Protein 7WFS (pdb70)

CATH classification: 1.20.80.10

Solvent-accessible surface area: 11513 Å² total; per-residue (Å²): 215,62,49,14,44,10,2,5,13,0,7,19,51,25,132,71,38,82,96,139,19,112,8,98,39,92,112,62,1,113,46,87,10,59,3,11,47,48,1,3,24,92,24,53,24,76,70,103,84,31,194,69,130,96,111,118,38,64,33,70,42,50,23,10,60,102,11,126,62,66,151,46,96,78,0,18,29,20,7,4,143,76,0,52,83,7,0,168,88,67,66,43,176,32,63,68,99,219,53,50,15,43,14,2,4,13,0,7,19,50,26,130,61,36,80,98,135,20,111,7,105,38,91,111,58,0,113,49,87,10,61,3,11,47,46,1,4,26,92,26,57,22,78,70,102,88,27,196,71,140,92,111,115,39,57,35,71,43,57,21,9,61,94,10,128,64,63,155,46,95,76,0,16,26,20,7,4,141,74,0,47,74,7,0,192,88,65,75,43,100,40,66,62,116

Secondary structure (DSSP, 8-state):
---GGGHHHHHHHHHH--TTSS----HHHHHHHHHHHHHHHH-SPPSPPPPTTSHHHHHHHHHHHTTTT--HHHHHHHHHHHHHHHHHTTT------/---GGGHHHHHHHHHH--TTSS----HHHHHHHHHHHHHHHH-SPPSPPPPTTSHHHHHHHHHHHTTTT--HHHHHHHHHHHHHHHHHHTT------

InterPro domains:
  IPR000582 Acyl-CoA-binding protein, ACBP [PF00887] (4-80)
  IPR000582 Acyl-CoA-binding protein, ACBP [PR00689] (3-18)
  IPR000582 Acyl-CoA-binding protein, ACBP [PR00689] (24-42)
  IPR000582 Acyl-CoA-binding protein, ACBP [PR00689] (47-62)
  IPR000582 Acyl-CoA-binding protein, ACBP [PR00689] (68-85)
  IPR000582 Acyl-CoA-binding protein, ACBP [PS51228] (2-91)
  IPR014352 FERM/acyl-CoA-binding protein superfamily [G3DSA:1.20.80.10] (1-103)
  IPR035984 Acyl-CoA binding protein superfamily [SSF47027] (4-86)

Organism: Leishmania major (NCBI:txid5664)

Sequence (194 aa):
HMSAADFEAAVAYVRSLPKDGPVQLDNAAKLQFYSLYKQATEGDVTGSQPWAVQVEARAKWDAWNSSCKGMKSEDAKAAYVRRLLTTLLRSQGIQWKPGHMSAADFEAAVAYVRSLPKDGPVQLDNAAKLQFYSLYKQATEGDVTGSQPWAVQVEARAKWDAWNSSCKGMKSEDAKAAYVRRLLTLLRSQGIQWKPG

Structure (mmCIF, N/CA/C/O backbone):
data_7WFS
#
_entry.id   7WFS
#
_cell.length_a   37.258
_cell.length_b   37.980
_cell.length_c   45.975
_cell.angle_alpha   89.678
_cell.angle_beta   66.126
_cell.angle_gamma   60.718
#
_symmetry.space_group_name_H-M   'P 1'
#
loop_
_entity.id
_entity.type
_entity.pdbx_description
1 polymer 'ACB domain-containing protein'
2 water water
#
loop_
_atom_site.group_PDB
_atom_site.id
_atom_site.type_symbol
_atom_site.label_atom_id
_atom_site.label_alt_id
_atom_site.label_comp_id
_atom_site.label_asym_id
_atom_site.label_entity_id
_atom_site.label_seq_id
_atom_site.pdbx_PDB_ins_code
_atom_site.Cartn_x
_atom_site.Cartn_y
_atom_site.Cartn_z
_atom_site.occupancy
_atom_site.B_iso_or_equiv
_atom_site.auth_seq_id
_atom_site.auth_comp_id
_atom_site.auth_asym_id
_atom_site.auth_atom_id
_atom_site.pdbx_PDB_model_num
ATOM 1 N N . HIS A 1 1 ? 11.98056 -18.51117 3.75571 1.000 51.12358 0 HIS A N 1
ATOM 2 C CA . HIS A 1 1 ? 11.60233 -17.63024 2.65460 1.000 59.47359 0 HIS A CA 1
ATOM 3 C C . HIS A 1 1 ? 10.77059 -16.46097 3.17365 1.000 64.47359 0 HIS A C 1
ATOM 4 O O . HIS A 1 1 ? 10.31216 -16.47308 4.31730 1.000 41.77357 0 HIS A O 1
ATOM 11 N N . MET A 1 2 ? 10.56167 -15.45421 2.33409 1.000 42.36112 1 MET A N 1
ATOM 12 C CA . MET A 1 2 ? 9.78275 -14.29651 2.74825 1.000 29.53925 1 MET A CA 1
ATOM 13 C C . MET A 1 2 ? 8.30132 -14.50296 2.48930 1.000 32.12158 1 MET A C 1
ATOM 14 O O . MET A 1 2 ? 7.89513 -15.25234 1.59419 1.000 32.35375 1 MET A O 1
ATOM 19 N N . SER A 1 3 ? 7.49449 -13.85938 3.32133 1.000 26.18005 2 SER A N 1
ATOM 20 C CA . SER A 1 3 ? 6.04443 -13.98627 3.25428 1.000 27.54034 2 SER A CA 1
ATOM 21 C C . SER A 1 3 ? 5.43941 -12.68993 3.76010 1.000 21.50823 2 SER A C 1
ATOM 22 O O . SER A 1 3 ? 6.15174 -11.72583 4.06348 1.000 20.41305 2 SER A O 1
ATOM 25 N N . ALA A 1 4 ? 4.10747 -12.67674 3.88585 1.000 21.40255 3 ALA A N 1
ATOM 26 C CA . ALA A 1 4 ? 3.44566 -11.52414 4.48637 1.000 21.51064 3 ALA A CA 1
ATOM 27 C C . ALA A 1 4 ? 3.95076 -11.23402 5.89732 1.000 19.55252 3 ALA A C 1
ATOM 28 O O . ALA A 1 4 ? 3.75493 -10.11821 6.38604 1.000 18.26014 3 ALA A O 1
ATOM 30 N N . ALA A 1 5 ? 4.54858 -12.21741 6.56843 1.000 21.31593 4 ALA A N 1
ATOM 31 C CA . ALA A 1 5 ? 5.06359 -11.99147 7.91371 1.000 26.34490 4 ALA A CA 1
ATOM 32 C C . ALA A 1 5 ? 6.18671 -10.96913 7.91749 1.000 27.88636 4 ALA A C 1
ATOM 33 O O . ALA A 1 5 ? 6.44719 -10.33295 8.94877 1.000 23.43736 4 ALA A O 1
ATOM 35 N N . ASP A 1 6 ? 6.85942 -10.79280 6.79111 1.000 20.12670 5 ASP A N 1
ATOM 36 C CA . ASP A 1 6 ? 7.92665 -9.80839 6.70485 1.000 20.93105 5 ASP A CA 1
ATOM 37 C C . ASP A 1 6 ? 7.41758 -8.44282 6.27808 1.000 16.48379 5 ASP A C 1
ATOM 38 O O . ASP A 1 6 ? 8.20565 -7.54565 6.02160 1.000 16.11772 5 ASP A O 1
ATOM 43 N N . PHE A 1 7 ? 6.10076 -8.25586 6.22734 1.000 15.77031 6 PHE A N 1
ATOM 44 C CA . PHE A 1 7 ? 5.55725 -6.97502 5.81631 1.000 16.33314 6 PHE A CA 1
ATOM 45 C C . PHE A 1 7 ? 6.11383 -5.83940 6.66465 1.000 14.35968 6 PHE A C 1
ATOM 46 O O . PHE A 1 7 ? 6.51240 -4.79656 6.14729 1.000 13.29629 6 PHE A O 1
ATOM 54 N N . GLU A 1 8 ? 6.12006 -6.01569 7.97645 1.000 15.07533 7 GLU A N 1
ATOM 55 C CA . GLU A 1 8 ? 6.59545 -4.94196 8.83826 1.000 15.51760 7 GLU A CA 1
ATOM 56 C C . GLU A 1 8 ? 8.04436 -4.59829 8.52362 1.000 15.35973 7 GLU A C 1
ATOM 57 O O . GLU A 1 8 ? 8.41482 -3.42460 8.51166 1.000 15.19382 7 GLU A O 1
ATOM 63 N N . ALA A 1 9 ? 8.86632 -5.61165 8.28140 1.000 15.88873 8 ALA A N 1
ATOM 64 C CA . ALA A 1 9 ? 10.26855 -5.34909 7.96068 1.000 17.72278 8 ALA A CA 1
ATOM 65 C C . ALA A 1 9 ? 10.39095 -4.58991 6.64591 1.000 15.35213 8 ALA A C 1
ATOM 66 O O . ALA A 1 9 ? 11.26902 -3.71692 6.48602 1.000 18.98088 8 ALA A O 1
ATOM 68 N N . ALA A 1 10 ? 9.57208 -4.96212 5.66166 1.000 13.80171 9 ALA A N 1
ATOM 69 C CA . ALA A 1 10 ? 9.62432 -4.26087 4.38565 1.000 13.44394 9 ALA A CA 1
ATOM 70 C C . ALA A 1 10 ? 9.19782 -2.80902 4.55881 1.000 13.51209 9 ALA A C 1
ATOM 71 O O . ALA A 1 10 ? 9.81600 -1.89595 3.99613 1.000 14.08839 9 ALA A O 1
ATOM 73 N N . VAL A 1 11 ? 8.09811 -2.58071 5.28939 1.000 12.57263 10 VAL A N 1
ATOM 74 C CA . VAL A 1 11 ? 7.69298 -1.19689 5.56645 1.000 13.49407 10 VAL A CA 1
ATOM 75 C C . VAL A 1 11 ? 8.81437 -0.42415 6.24480 1.000 16.10685 10 VAL A C 1
ATOM 76 O O . VAL A 1 11 ? 9.13631 0.70726 5.86317 1.000 16.04396 10 VAL A O 1
ATOM 80 N N . ALA A 1 12 ? 9.39483 -0.99536 7.31242 1.000 14.75970 11 ALA A N 1
ATOM 81 C CA . ALA A 1 12 ? 10.43737 -0.26356 8.02570 1.000 15.90190 11 ALA A CA 1
ATOM 82 C C . ALA A 1 12 ? 11.59860 0.04689 7.08939 1.000 16.63353 11 ALA A C 1
ATOM 83 O O . ALA A 1 12 ? 12.20152 1.11833 7.17503 1.000 18.07568 11 ALA A O 1
ATOM 85 N N . TYR A 1 13 ? 11.91582 -0.88230 6.18910 1.000 15.81773 12 TYR A N 1
ATOM 86 C CA . TYR A 1 13 ? 13.02861 -0.65294 5.24226 1.000 16.52304 12 TYR A CA 1
ATOM 87 C C . TYR A 1 13 ? 12.70646 0.52382 4.33689 1.000 15.38632 12 TYR A C 1
ATOM 88 O O . TYR A 1 13 ? 13.52136 1.43057 4.16176 1.000 18.04927 12 TYR A O 1
ATOM 97 N N . VAL A 1 14 ? 11.50203 0.54988 3.78188 1.000 15.46237 13 VAL A N 1
ATOM 98 C CA . VAL A 1 14 ? 11.13498 1.65824 2.90380 1.000 15.85454 13 VAL A CA 1
ATOM 99 C C . VAL A 1 14 ? 11.17569 2.97889 3.65749 1.000 19.48071 13 VAL A C 1
ATOM 100 O O . VAL A 1 14 ? 11.67617 3.99272 3.14760 1.000 19.32070 13 VAL A O 1
ATOM 104 N N . ARG A 1 15 ? 10.70488 2.98162 4.90776 1.000 16.84447 14 ARG A N 1
ATOM 105 C CA . ARG A 1 15 ? 10.77104 4.22248 5.67804 1.000 18.51621 14 ARG A CA 1
ATOM 106 C C . ARG A 1 15 ? 12.20222 4.65646 5.92879 1.000 21.71845 14 ARG A C 1
ATOM 107 O O . ARG A 1 15 ? 12.47380 5.85038 6.14354 1.000 26.61060 14 ARG A O 1
ATOM 115 N N . SER A 1 16 ? 13.11956 3.70226 5.99266 1.000 20.85263 15 SER A N 1
ATOM 116 C CA . SER A 1 16 ? 14.49592 4.01736 6.30823 1.000 22.21332 15 SER A CA 1
ATOM 117 C C . SER A 1 16 ? 15.22869 4.66133 5.15076 1.000 22.21874 15 SER A C 1
ATOM 118 O O . SER A 1 16 ? 16.30513 5.25576 5.38780 1.000 25.44749 15 SER A O 1
ATOM 121 N N . LEU A 1 17 ? 14.66254 4.58966 3.94828 1.000 22.93964 16 LEU A N 1
ATOM 122 C CA . LEU A 1 17 ? 15.38759 5.01990 2.75308 1.000 25.02939 16 LEU A CA 1
ATOM 123 C C . LEU A 1 17 ? 15.59970 6.52549 2.81300 1.000 27.92757 16 LEU A C 1
ATOM 124 O O . LEU A 1 17 ? 14.66602 7.26591 3.13151 1.000 35.90350 16 LEU A O 1
ATOM 129 N N . PRO A 1 18 ? 16.80346 7.01115 2.54315 1.000 29.43829 17 PRO A N 1
ATOM 130 C CA . PRO A 1 18 ? 17.02707 8.45587 2.50273 1.000 38.76454 17 PRO A CA 1
ATOM 131 C C . PRO A 1 18 ? 16.61734 9.03454 1.15466 1.000 43.13080 17 PRO A C 1
ATOM 132 O O . PRO A 1 18 ? 16.46759 8.32602 0.15404 1.000 32.83375 17 PRO A O 1
ATOM 136 N N . LYS A 1 19 ? 16.43548 10.35893 1.15070 1.000 50.42440 18 LYS A N 1
ATOM 137 C CA . LYS A 1 19 ? 15.83592 11.02853 -0.00222 1.000 57.32314 18 LYS A CA 1
ATOM 138 C C . LYS A 1 19 ? 16.60220 10.74406 -1.29121 1.000 50.35342 18 LYS A C 1
ATOM 139 O O . LYS A 1 19 ? 15.99357 10.48832 -2.33842 1.000 49.47176 18 LYS A O 1
ATOM 141 N N . ASP A 1 20 ? 17.92930 10.77003 -1.23506 1.000 44.61053 19 ASP A N 1
ATOM 142 C CA . ASP A 1 20 ? 18.78176 10.64454 -2.41490 1.000 38.02414 19 ASP A CA 1
ATOM 143 C C . ASP A 1 20 ? 19.77449 9.49765 -2.26242 1.000 39.99605 19 ASP A C 1
ATOM 144 O O . ASP A 1 20 ? 20.96568 9.63362 -2.58678 1.000 37.52837 19 ASP A O 1
ATOM 149 N N . GLY A 1 21 ? 19.29574 8.36687 -1.74586 1.000 34.43587 20 GLY A N 1
ATOM 150 C CA . GLY A 1 21 ? 20.11629 7.20437 -1.50661 1.000 31.83311 20 GLY A CA 1
ATOM 151 C C . GLY A 1 21 ? 20.16163 6.28326 -2.71302 1.000 33.22523 20 GLY A C 1
ATOM 152 O O . GLY A 1 21 ? 19.75853 6.65203 -3.82610 1.000 32.29339 20 GLY A O 1
ATOM 153 N N . PRO A 1 22 ? 20.68804 5.06901 -2.51716 1.000 38.65897 21 PRO A N 1
ATOM 154 C CA . PRO A 1 22 ? 20.78576 4.11946 -3.63916 1.000 30.28884 21 PRO A CA 1
ATOM 155 C C . PRO A 1 22 ? 19.43514 3.74950 -4.21569 1.000 27.49828 21 PRO A C 1
ATOM 156 O O . PRO A 1 22 ? 19.33353 3.42978 -5.40838 1.000 31.82178 21 PRO A O 1
ATOM 160 N N . VAL A 1 23 ? 18.39101 3.79005 -3.41310 1.000 23.28453 22 VAL A N 1
ATOM 161 C CA . VAL A 1 23 ? 17.07543 3.36596 -3.86262 1.000 21.44761 22 VAL A CA 1
ATOM 162 C C . VAL A 1 23 ? 16.27149 4.59217 -4.27723 1.000 24.71332 22 VAL A C 1
ATOM 163 O O . VAL A 1 23 ? 16.12997 5.54346 -3.49206 1.000 26.49771 22 VAL A O 1
ATOM 167 N N . GLN A 1 24 ? 15.71605 4.55647 -5.49401 1.000 24.50037 23 GLN A N 1
ATOM 168 C CA . GLN A 1 24 ? 14.85644 5.61438 -6.02291 1.000 25.85059 23 GLN A CA 1
ATOM 169 C C . GLN A 1 24 ? 13.42769 5.12156 -6.20671 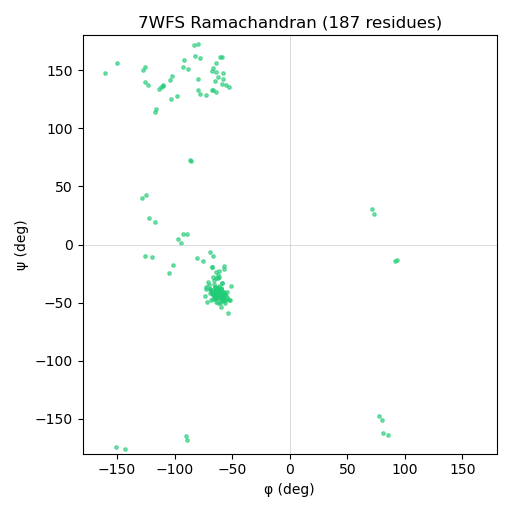1.000 25.27351 23 GLN A C 1
ATOM 170 O O . GLN A 1 24 ? 13.20785 4.03884 -6.75444 1.000 23.27394 23 GLN A O 1
ATOM 176 N N . LEU A 1 25 ? 12.46088 5.91485 -5.75448 1.000 20.27926 24 LEU A N 1
ATOM 177 C CA . LEU A 1 25 ? 11.05916 5.51934 -5.80463 1.000 21.71621 24 LEU A CA 1
ATOM 178 C C . LEU A 1 25 ? 10.35458 6.50778 -6.71243 1.000 21.61644 24 LEU A C 1
ATOM 179 O O . LEU A 1 25 ? 10.26323 7.69147 -6.38092 1.000 28.76067 24 LEU A O 1
ATOM 184 N N . ASP A 1 26 ? 9.86204 6.03752 -7.85503 1.000 23.26046 25 ASP A N 1
ATOM 185 C CA . ASP A 1 26 ? 9.06525 6.92956 -8.68034 1.000 22.25854 25 ASP A CA 1
ATOM 186 C C . ASP A 1 26 ? 7.63154 7.01900 -8.13324 1.000 20.42622 25 ASP A C 1
ATOM 187 O O . ASP A 1 26 ? 7.25970 6.34067 -7.16549 1.000 18.79442 25 ASP A O 1
ATOM 192 N N . ASN A 1 27 ? 6.85304 7.92533 -8.70713 1.000 21.74459 26 ASN A N 1
ATOM 193 C CA . ASN A 1 27 ? 5.50499 8.14858 -8.19236 1.000 22.04251 26 ASN A CA 1
ATOM 194 C C . ASN A 1 27 ? 4.67791 6.88031 -8.25087 1.000 20.26040 26 ASN A C 1
ATOM 195 O O . ASN A 1 27 ? 3.95642 6.56242 -7.29832 1.000 19.58129 26 ASN A O 1
ATOM 200 N N . ALA A 1 28 ? 4.76103 6.14228 -9.35532 1.000 20.53396 27 ALA A N 1
ATOM 201 C CA . ALA A 1 28 ? 4.07761 4.85516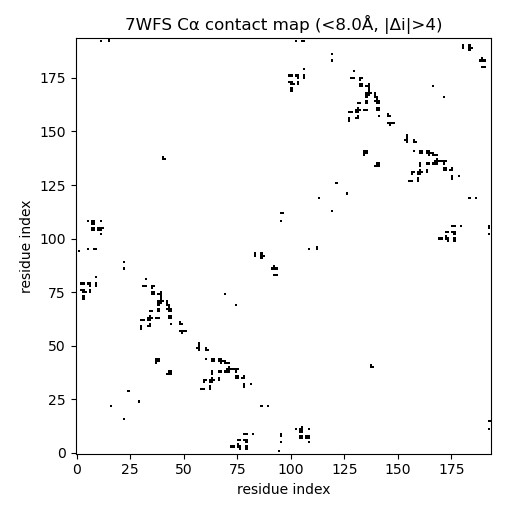 -9.43019 1.000 20.01032 27 ALA A CA 1
ATOM 202 C C . ALA A 1 28 ? 4.42215 3.98441 -8.23620 1.000 19.70988 27 ALA A C 1
ATOM 203 O O . ALA A 1 28 ? 3.53653 3.43204 -7.56656 1.000 17.22321 27 ALA A O 1
ATOM 205 N N . ALA A 1 29 ? 5.71586 3.87713 -7.91749 1.000 17.82576 28 ALA A N 1
ATOM 206 C CA . ALA A 1 29 ? 6.08282 3.00303 -6.82180 1.000 15.74137 28 ALA A CA 1
ATOM 207 C C . ALA A 1 29 ? 5.54875 3.51357 -5.50301 1.000 14.97025 28 ALA A C 1
ATOM 208 O O . ALA A 1 29 ? 5.15026 2.70815 -4.65957 1.000 15.10436 28 ALA A O 1
ATOM 210 N N . LYS A 1 30 ? 5.65358 4.82578 -5.26631 1.000 15.49387 29 LYS A N 1
ATOM 211 C CA . LYS A 1 30 ? 5.13104 5.41957 -4.03662 1.000 15.55450 29 LYS A CA 1
ATOM 212 C C . LYS A 1 30 ? 3.64188 5.14668 -3.89303 1.000 15.36233 29 LYS A C 1
ATOM 213 O O . LYS A 1 30 ? 3.16594 4.81651 -2.79352 1.000 14.76744 29 LYS A O 1
ATOM 219 N N . LEU A 1 31 ? 2.90090 5.24861 -4.99288 1.000 16.16232 30 LEU A N 1
ATOM 220 C CA . LEU A 1 31 ? 1.46226 5.00511 -4.92110 1.000 16.61243 30 LEU A CA 1
ATOM 221 C C . LEU A 1 31 ? 1.15318 3.54347 -4.70972 1.000 15.60710 30 LEU A C 1
ATOM 222 O O . LEU A 1 31 ? 0.16444 3.21409 -4.05090 1.000 15.59127 30 LEU A O 1
ATOM 227 N N . GLN A 1 32 ? 1.97370 2.64071 -5.24523 1.000 15.03068 31 GLN A N 1
ATOM 228 C CA . GLN A 1 32 ? 1.76231 1.22101 -5.00107 1.000 14.59663 31 GLN A CA 1
ATOM 229 C C . GLN A 1 32 ? 2.03459 0.89030 -3.53930 1.000 13.63323 31 GLN A C 1
ATOM 230 O O . GLN A 1 32 ? 1.23238 0.23347 -2.87369 1.000 14.31738 31 GLN A O 1
ATOM 236 N N . PHE A 1 33 ? 3.16379 1.35748 -3.01051 1.000 12.82524 32 PHE A N 1
ATOM 237 C CA . PHE A 1 33 ? 3.43446 1.07439 -1.60399 1.000 12.89363 32 PHE A CA 1
ATOM 238 C C . PHE A 1 33 ? 2.36266 1.66394 -0.70801 1.000 13.85155 32 PHE A C 1
ATOM 239 O O . PHE A 1 33 ? 1.95915 1.03831 0.26819 1.000 13.98052 32 PHE A O 1
ATOM 247 N N . TYR A 1 34 ? 1.92357 2.88964 -1.00435 1.000 13.72810 33 TYR A N 1
ATOM 248 C CA . TYR A 1 34 ? 0.96394 3.55187 -0.13949 1.000 16.09371 33 TYR A CA 1
ATOM 249 C C . TYR A 1 34 ? -0.34135 2.78442 -0.14593 1.000 15.66754 33 TYR A C 1
ATOM 250 O O . TYR A 1 34 ? -0.88125 2.43572 0.91199 1.000 14.89378 33 TYR A O 1
ATOM 259 N N . SER A 1 35 ? -0.83695 2.46542 -1.34538 1.000 15.04131 34 SER A N 1
ATOM 260 C CA . SER A 1 35 ? -2.14707 1.82397 -1.42221 1.000 15.63331 34 SER A CA 1
ATOM 261 C C . SER A 1 35 ? -2.10937 0.41432 -0.82194 1.000 15.13596 34 SER A C 1
ATOM 262 O O . SER A 1 35 ? -2.99116 0.04491 -0.04882 1.000 15.77278 34 SER A O 1
ATOM 265 N N . LEU A 1 36 ? -1.05544 -0.36952 -1.09042 1.000 14.18324 35 LEU A N 1
ATOM 266 C CA . LEU A 1 36 ? -0.97577 -1.68266 -0.47020 1.000 13.83842 35 LEU A CA 1
ATOM 267 C C . LEU A 1 36 ? -0.83226 -1.57759 1.03864 1.000 13.73322 35 LEU A C 1
ATOM 268 O O . LEU A 1 36 ? -1.33666 -2.42519 1.77432 1.000 14.14893 35 LEU A O 1
ATOM 273 N N . TYR A 1 37 ? -0.08264 -0.56941 1.51271 1.000 13.74633 36 TYR A N 1
ATOM 274 C CA . TYR A 1 37 ? 0.12449 -0.41037 2.94730 1.000 13.62807 36 TYR A CA 1
ATOM 275 C C . TYR A 1 37 ? -1.19756 -0.09558 3.61915 1.000 14.68599 36 TYR A C 1
ATOM 276 O O . TYR A 1 37 ? -1.52735 -0.65806 4.66261 1.000 15.37015 36 TYR A O 1
ATOM 285 N N . LYS A 1 38 ? -1.96372 0.83758 3.04111 1.000 15.84944 37 LYS A N 1
ATOM 286 C CA . LYS A 1 38 ? -3.26098 1.17081 3.62298 1.000 19.78345 37 LYS A CA 1
ATOM 287 C C . LYS A 1 38 ? -4.20018 -0.01679 3.55765 1.000 19.49161 37 LYS A C 1
ATOM 288 O O . LYS A 1 38 ? -4.88391 -0.33323 4.54004 1.000 19.44963 37 LYS A O 1
ATOM 294 N N . GLN A 1 39 ? -4.24643 -0.69582 2.41448 1.000 17.59433 38 GLN A N 1
ATOM 295 C CA . GLN A 1 39 ? -5.10211 -1.87393 2.31117 1.000 18.17577 38 GLN A CA 1
ATOM 296 C C . GLN A 1 39 ? -4.72429 -2.91552 3.35730 1.000 18.36537 38 GLN A C 1
ATOM 297 O O . GLN A 1 39 ? -5.58453 -3.47698 4.04517 1.000 20.79172 38 GLN A O 1
ATOM 303 N N . ALA A 1 40 ? -3.41389 -3.17314 3.49809 1.000 16.87312 39 ALA A N 1
ATOM 304 C CA . ALA A 1 40 ? -2.93549 -4.17190 4.44446 1.000 17.03372 39 ALA A CA 1
ATOM 305 C C . ALA A 1 40 ? -3.27993 -3.82355 5.89037 1.000 19.99454 39 ALA A C 1
ATOM 306 O O . ALA A 1 40 ? -3.50532 -4.71969 6.70798 1.000 24.30512 39 ALA A O 1
ATOM 308 N N . THR A 1 41 ? -3.17473 -2.54650 6.25835 1.000 19.74452 40 THR A N 1
ATOM 309 C CA . THR A 1 41 ? -3.28395 -2.14224 7.65952 1.000 20.15819 40 THR A CA 1
ATOM 310 C C . THR A 1 41 ? -4.63116 -1.56289 8.03497 1.000 24.69485 40 THR A C 1
ATOM 311 O O . THR A 1 41 ? -4.91577 -1.44456 9.23739 1.000 27.77928 40 THR A O 1
ATOM 315 N N . GLU A 1 42 ? -5.42557 -1.13798 7.06688 1.000 23.79499 41 GLU A N 1
ATOM 316 C CA . GLU A 1 42 ? -6.73837 -0.57550 7.36196 1.000 23.85577 41 GLU A CA 1
ATOM 317 C C . GLU A 1 42 ? -7.87085 -1.24755 6.61759 1.000 26.22937 41 GLU A C 1
ATOM 318 O O . GLU A 1 42 ? -9.04702 -1.00123 6.95117 1.000 29.39003 41 GLU A O 1
ATOM 324 N N . GLY A 1 43 ? -7.58079 -2.09953 5.65982 1.000 25.16358 42 GLY A N 1
ATOM 325 C CA . GLY A 1 43 ? -8.63470 -2.66872 4.84576 1.000 24.94491 42 GLY A CA 1
ATOM 326 C C . GLY A 1 43 ? -9.07452 -1.70225 3.75891 1.000 23.42913 42 GLY A C 1
ATOM 327 O O . GLY A 1 43 ? -8.31578 -0.85251 3.30405 1.000 21.68160 42 GLY A O 1
ATOM 328 N N . ASP A 1 44 ? -10.33739 -1.81549 3.36490 1.000 24.28434 43 ASP A N 1
ATOM 329 C CA . ASP A 1 44 ? -10.80507 -1.05875 2.21098 1.000 24.42413 43 ASP A CA 1
ATOM 330 C C . ASP A 1 44 ? -10.74658 0.44984 2.46616 1.000 25.69000 43 ASP A C 1
ATOM 331 O O . ASP A 1 44 ? -10.87420 0.93650 3.60228 1.000 28.59258 43 ASP A O 1
ATOM 336 N N . VAL A 1 45 ? -10.66443 1.18951 1.35633 1.000 25.53211 44 VAL A N 1
ATOM 337 C CA . VAL A 1 45 ? -10.46173 2.63456 1.38514 1.000 26.61693 44 VAL A CA 1
ATOM 338 C C . VAL A 1 45 ? -11.53660 3.32378 2.21956 1.000 32.26926 44 VAL A C 1
ATOM 339 O O . VAL A 1 45 ? -12.72804 3.01081 2.13464 1.000 25.79571 44 VAL A O 1
ATOM 343 N N . THR A 1 46 ? -11.10925 4.28656 3.01962 1.000 40.27488 45 THR A N 1
ATOM 344 C CA . THR A 1 46 ? -11.98926 4.97535 3.94015 1.000 37.45973 45 THR A CA 1
ATOM 345 C C . THR A 1 46 ? -12.36793 6.34779 3.40446 1.000 38.73811 45 THR A C 1
ATOM 346 O O . THR A 1 46 ? -11.58500 7.01035 2.71210 1.000 35.68607 45 THR A O 1
ATOM 350 N N . GLY A 1 47 ? -13.60560 6.73740 3.69919 1.000 34.36290 46 GLY A N 1
ATOM 351 C CA . GLY A 1 47 ? -14.04654 8.10824 3.55668 1.000 41.01517 46 GLY A CA 1
ATOM 352 C C . GLY A 1 47 ? -14.42216 8.47717 2.13522 1.000 45.71731 46 GLY A C 1
ATOM 353 O O . GLY A 1 47 ? -14.65288 7.63054 1.26953 1.000 36.59202 46 GLY A O 1
ATOM 354 N N . SER A 1 48 ? -14.46724 9.78331 1.90346 1.000 44.60218 47 SER A N 1
ATOM 355 C CA . SER A 1 48 ? -14.84225 10.34579 0.61921 1.000 38.77072 47 SER A CA 1
ATOM 356 C C . SER A 1 48 ? -13.61623 10.58109 -0.25855 1.000 36.27806 47 SER A C 1
ATOM 357 O O . SER A 1 48 ? -12.48622 10.69724 0.21658 1.000 32.60156 47 SER A O 1
ATOM 360 N N . GLN A 1 49 ? -13.85886 10.66087 -1.55275 1.000 38.25144 48 GLN A N 1
ATOM 361 C CA . GLN A 1 49 ? -12.78821 10.90368 -2.51175 1.000 34.47829 48 GLN A CA 1
ATOM 362 C C . GLN A 1 49 ? -12.30983 12.35167 -2.42763 1.000 42.14503 48 GLN A C 1
ATOM 363 O O . GLN A 1 49 ? -13.13108 13.26684 -2.49010 1.000 34.93629 48 GLN A O 1
ATOM 369 N N . PRO A 1 50 ? -10.99949 12.60153 -2.28817 1.000 32.05704 49 PRO A N 1
ATOM 370 C CA . PRO A 1 50 ? -10.49929 13.98639 -2.29427 1.000 30.74843 49 PRO A CA 1
ATOM 371 C C . PRO A 1 50 ? -10.82580 14.74096 -3.57962 1.000 35.95559 49 PRO A C 1
ATOM 372 O O . PRO A 1 50 ? -11.08909 14.15290 -4.64011 1.000 30.43829 49 PRO A O 1
ATOM 376 N N . TRP A 1 51 ? -10.74310 16.07322 -3.48280 1.000 31.09093 50 TRP A N 1
ATOM 377 C CA . TRP A 1 51 ? -10.92038 16.94097 -4.64614 1.000 31.42511 50 TRP A CA 1
ATOM 378 C C . TRP A 1 51 ? -9.77010 16.77487 -5.63623 1.000 30.35157 50 TRP A C 1
ATOM 379 O O . TRP A 1 51 ? -8.62677 16.52377 -5.25231 1.000 31.68786 50 TRP A O 1
ATOM 390 N N . ALA A 1 52 ? -10.07343 16.97451 -6.93688 1.000 35.05375 51 ALA A N 1
ATOM 391 C CA . ALA A 1 52 ? -9.06946 16.71409 -7.96248 1.000 34.87266 51 ALA A CA 1
ATOM 392 C C . ALA A 1 52 ? -7.89589 17.66810 -7.86216 1.000 33.44187 51 ALA A C 1
ATOM 393 O O . ALA A 1 52 ? -6.75692 17.27879 -8.15934 1.000 42.10948 51 ALA A O 1
ATOM 395 N N . VAL A 1 53 ? -8.14639 18.92043 -7.45731 1.000 36.14912 52 VAL A N 1
ATOM 396 C CA . VAL A 1 53 ? -7.06468 19.88792 -7.33798 1.000 39.24720 52 VAL A CA 1
ATOM 397 C C . VAL A 1 53 ? -6.04425 19.42024 -6.31741 1.000 42.47857 52 VAL A C 1
ATOM 398 O O . VAL A 1 53 ? -4.87600 19.82609 -6.36919 1.000 44.36822 52 VAL A O 1
ATOM 402 N N . GLN A 1 54 ? -6.45917 18.55613 -5.39195 1.000 41.86010 53 GLN A N 1
ATOM 403 C CA . GLN A 1 54 ? -5.53356 17.89682 -4.47407 1.000 39.92527 53 GLN A CA 1
ATOM 404 C C . GLN A 1 54 ? -5.00234 16.64137 -5.16304 1.000 38.93527 53 GLN A C 1
ATOM 405 O O . GLN A 1 54 ? -5.35933 15.51050 -4.83243 1.000 32.86498 53 GLN A O 1
ATOM 411 N N . VAL A 1 55 ? -4.13097 16.86892 -6.15109 1.000 32.99400 54 VAL A N 1
ATOM 412 C CA . VAL A 1 55 ? -3.75020 15.79094 -7.06762 1.000 34.34667 54 VAL A CA 1
ATOM 413 C C . VAL A 1 55 ? -3.15539 14.59922 -6.31883 1.000 31.15356 54 VAL A C 1
ATOM 414 O O . VAL A 1 55 ? -3.48747 13.44105 -6.60497 1.000 29.39050 54 VAL A O 1
ATOM 418 N N . GLU A 1 56 ? -2.28229 14.85768 -5.34388 1.000 27.73531 55 GLU A N 1
ATOM 419 C CA . GLU A 1 56 ? -1.59683 13.75839 -4.67982 1.000 29.80324 55 GLU A CA 1
ATOM 420 C C . GLU A 1 56 ? -2.53193 13.01505 -3.74045 1.000 24.99536 55 GLU A C 1
ATOM 421 O O . GLU A 1 56 ? -2.52698 11.77970 -3.69763 1.000 23.51084 55 GLU A O 1
ATOM 427 N N . ALA A 1 57 ? -3.31271 13.75207 -2.95539 1.000 25.41053 56 ALA A N 1
ATOM 428 C CA . ALA A 1 57 ? -4.26338 13.09793 -2.06504 1.000 21.55049 56 ALA A CA 1
ATOM 429 C C . ALA A 1 57 ? -5.27209 12.29766 -2.87458 1.000 22.56836 56 ALA A C 1
ATOM 430 O O . ALA A 1 57 ? -5.60352 11.16551 -2.52351 1.000 20.30523 56 ALA A O 1
ATOM 432 N N . ARG A 1 58 ? -5.78253 12.88595 -3.95586 1.000 24.52632 57 ARG A N 1
ATOM 433 C CA . ARG A 1 58 ? -6.67541 12.15156 -4.84303 1.000 23.74781 57 ARG A CA 1
ATOM 434 C C . ARG A 1 58 ? -5.99296 10.91140 -5.41209 1.000 20.64488 57 ARG A C 1
ATOM 435 O O . ARG A 1 58 ? -6.59331 9.83265 -5.47173 1.000 21.53934 57 ARG A O 1
ATOM 443 N N . ALA A 1 59 ? -4.76437 11.05676 -5.89800 1.000 20.35759 58 ALA A N 1
ATOM 444 C CA . ALA A 1 59 ? -4.08532 9.90018 -6.47809 1.000 20.05232 58 ALA A CA 1
ATOM 445 C C . ALA A 1 59 ? -3.90307 8.80630 -5.43588 1.000 18.47321 58 ALA A C 1
ATOM 446 O O . ALA A 1 59 ? -4.10001 7.62558 -5.72032 1.000 17.96260 58 ALA A O 1
ATOM 448 N N . LYS A 1 60 ? -3.55502 9.19035 -4.21258 1.000 17.94942 59 LYS A N 1
ATOM 449 C CA . LYS A 1 60 ? -3.35956 8.20498 -3.15591 1.000 17.12835 59 LYS A CA 1
ATOM 450 C C . LYS A 1 60 ? -4.66232 7.49162 -2.80613 1.000 16.61518 59 LYS A C 1
ATOM 451 O O . LYS A 1 60 ? -4.68480 6.25694 -2.66112 1.000 16.13352 59 LYS A O 1
ATOM 457 N N . TRP A 1 61 ? -5.75426 8.24589 -2.69440 1.000 17.26266 60 TRP A N 1
ATOM 458 C CA . TRP A 1 61 ? -7.03059 7.62503 -2.35707 1.000 19.76249 60 TRP A CA 1
ATOM 459 C C . TRP A 1 61 ? -7.48517 6.72010 -3.48205 1.000 17.75753 60 TRP A C 1
ATOM 460 O O . TRP A 1 61 ? -7.96863 5.59726 -3.25381 1.000 18.38367 60 TRP A O 1
ATOM 471 N N . ASP A 1 62 ? -7.33526 7.19888 -4.70665 1.000 17.84944 61 ASP A N 1
ATOM 472 C CA . ASP A 1 62 ? -7.71777 6.38275 -5.85660 1.000 18.54165 61 ASP A CA 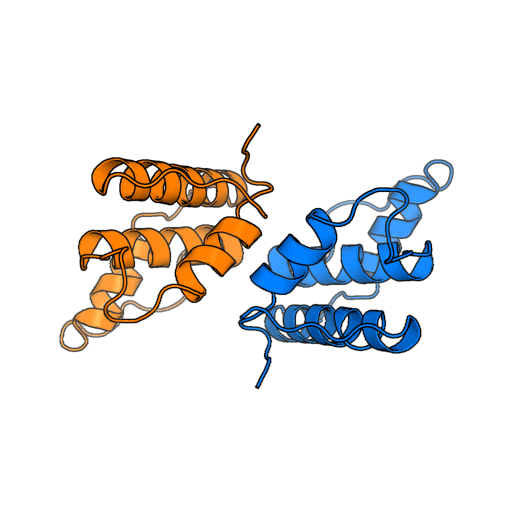1
ATOM 473 C C . ASP A 1 62 ? -6.89282 5.10810 -5.90463 1.000 17.88384 61 ASP A C 1
ATOM 474 O O . ASP A 1 62 ? -7.40546 4.02501 -6.18968 1.000 19.72847 61 ASP A O 1
ATOM 479 N N . ALA A 1 63 ? -5.59979 5.21208 -5.62475 1.000 16.98617 62 ALA A N 1
ATOM 480 C CA . ALA A 1 63 ? -4.78895 4.01125 -5.64172 1.000 16.55188 62 ALA A CA 1
ATOM 481 C C . ALA A 1 63 ? -5.23413 3.03645 -4.56551 1.000 16.07294 62 ALA A C 1
ATOM 482 O O . ALA A 1 63 ? -5.34091 1.82899 -4.81533 1.000 16.18079 62 ALA A O 1
ATOM 484 N N . TRP A 1 64 ? -5.56271 3.54333 -3.37750 1.000 15.73343 63 TRP A N 1
ATOM 485 C CA . TRP A 1 64 ? -6.13648 2.68173 -2.35390 1.000 16.00983 63 TRP A CA 1
ATOM 486 C C . TRP A 1 64 ? -7.49233 2.10976 -2.77559 1.000 16.64935 63 TRP A C 1
ATOM 487 O O . TRP A 1 64 ? -7.75192 0.92173 -2.56702 1.000 17.41513 63 TRP A O 1
ATOM 498 N N . ASN A 1 65 ? -8.35892 2.93075 -3.37427 1.000 17.17304 64 ASN A N 1
ATOM 499 C CA . ASN A 1 65 ? -9.64290 2.38503 -3.82924 1.000 18.54957 64 ASN A CA 1
ATOM 500 C C . ASN A 1 65 ? -9.44120 1.25967 -4.83442 1.000 18.77325 64 ASN A C 1
ATOM 501 O O . ASN A 1 65 ? -10.18664 0.28242 -4.84881 1.000 19.72845 64 ASN A O 1
ATOM 506 N N . SER A 1 66 ? -8.37429 1.33369 -5.65736 1.000 18.32596 65 SER A N 1
ATOM 507 C CA A SER A 1 66 ? -8.14826 0.24510 -6.60253 0.646 19.09710 65 SER A CA 1
ATOM 508 C CA B SER A 1 66 ? -8.10231 0.25514 -6.60306 0.354 19.13391 65 SER A CA 1
ATOM 509 C C . SER A 1 66 ? -7.80734 -1.07390 -5.91676 1.000 21.44673 65 SER A C 1
ATOM 510 O O . SER A 1 66 ? -7.82519 -2.11865 -6.57738 1.000 21.97620 65 SER A O 1
ATOM 515 N N . CYS A 1 67 ? -7.47103 -1.06208 -4.62869 1.000 18.68931 66 CYS A N 1
ATOM 516 C CA . CYS A 1 67 ? -7.19578 -2.27974 -3.87296 1.000 19.43131 66 CYS A CA 1
ATOM 517 C C . CYS A 1 67 ? -8.41409 -2.81371 -3.12082 1.000 22.53914 66 CYS A C 1
ATOM 518 O O . CYS A 1 67 ? -8.29912 -3.83419 -2.42103 1.000 20.38676 66 CYS A O 1
ATOM 521 N N . LYS A 1 68 ? -9.57499 -2.15720 -3.24507 1.000 23.67108 67 LYS A N 1
ATOM 522 C CA . LYS A 1 68 ? -10.72640 -2.54349 -2.43580 1.000 23.28740 67 LYS A CA 1
ATOM 523 C C . LYS A 1 68 ? -11.08008 -4.00083 -2.70430 1.000 26.72916 67 LYS A C 1
ATOM 524 O O . LYS A 1 68 ? -11.01333 -4.47628 -3.84226 1.000 27.78740 67 LYS A O 1
ATOM 530 N N . GLY A 1 69 ? -11.40023 -4.72708 -1.63823 1.000 25.07188 68 GLY A N 1
ATOM 531 C CA . GLY A 1 69 ? -11.64687 -6.15173 -1.72169 1.000 30.00275 68 GLY A CA 1
ATOM 532 C C . GLY A 1 69 ? -10.44779 -7.03668 -1.44278 1.000 25.59803 68 GLY A C 1
ATOM 533 O O . GLY A 1 69 ? -10.62016 -8.24490 -1.21192 1.000 27.10043 68 GLY A O 1
ATOM 534 N N . MET A 1 70 ? -9.24244 -6.48198 -1.42090 1.000 23.17660 69 MET A N 1
ATOM 535 C CA . MET A 1 70 ? -8.05045 -7.29853 -1.28368 1.000 22.81854 69 MET A CA 1
ATOM 536 C C . MET A 1 70 ? -7.87793 -7.70353 0.17463 1.000 23.92914 69 MET A C 1
ATOM 537 O O . MET A 1 70 ? -7.91441 -6.85715 1.06481 1.000 23.72645 69 MET A O 1
ATOM 542 N N . LYS A 1 71 ? -7.68005 -8.98967 0.41060 1.000 25.45825 70 LYS A N 1
ATOM 543 C CA . LYS A 1 71 ? -7.45111 -9.46362 1.76218 1.000 27.10044 70 LYS A CA 1
ATOM 544 C C . LYS A 1 71 ? -6.17320 -8.84150 2.31102 1.000 25.62111 70 LYS A C 1
ATOM 545 O O . LYS A 1 71 ? -5.19898 -8.63318 1.57422 1.000 24.85563 70 LYS A O 1
ATOM 551 N N . SER A 1 72 ? -6.18874 -8.53718 3.61478 1.000 20.91620 71 SER A N 1
ATOM 552 C CA . SER A 1 72 ? -5.08311 -7.79451 4.21559 1.000 23.43193 71 SER A CA 1
ATOM 553 C C . SER A 1 72 ? -3.77684 -8.54551 4.06181 1.000 21.33410 71 SER A C 1
ATOM 554 O O . SER A 1 72 ? -2.74907 -7.94454 3.73165 1.000 18.05241 71 SER A O 1
ATOM 557 N N . GLU A 1 73 ? -3.79901 -9.86154 4.28159 1.000 22.61043 72 GLU A N 1
ATOM 558 C CA . GLU A 1 73 ? -2.57574 -10.65556 4.14139 1.000 22.44759 72 GLU A CA 1
ATOM 559 C C . GLU A 1 73 ? -2.08206 -10.68391 2.70318 1.000 20.55768 72 GLU A C 1
ATOM 560 O O . GLU A 1 73 ? -0.87345 -10.82940 2.46868 1.000 19.22868 72 GLU A O 1
ATOM 566 N N . ASP A 1 74 ? -2.99662 -10.59618 1.73256 1.000 19.85768 73 ASP A N 1
ATOM 567 C CA . ASP A 1 74 ? -2.60208 -10.55034 0.32431 1.000 20.08401 73 ASP A CA 1
ATOM 568 C C . ASP A 1 74 ? -1.99368 -9.20632 -0.01961 1.000 20.48615 73 ASP A C 1
ATOM 569 O O . ASP A 1 74 ? -1.06441 -9.12228 -0.82999 1.000 18.08123 73 ASP A O 1
ATOM 574 N N . ALA A 1 75 ? -2.51709 -8.14391 0.57363 1.000 17.56270 74 ALA A N 1
ATOM 575 C CA . ALA A 1 75 ? -1.89383 -6.84076 0.44284 1.000 16.17034 74 ALA A CA 1
ATOM 576 C C . ALA A 1 75 ? -0.50461 -6.84803 1.03569 1.000 15.70457 74 ALA A C 1
ATOM 577 O O . ALA A 1 75 ? 0.41294 -6.28178 0.45179 1.000 16.62289 74 ALA A O 1
ATOM 579 N N . LYS A 1 76 ? -0.34270 -7.45062 2.21403 1.000 15.87811 75 LYS A N 1
ATOM 580 C CA . LYS A 1 76 ? 0.99460 -7.48024 2.81713 1.000 15.97563 75 LYS A CA 1
ATOM 581 C C . LYS A 1 76 ? 1.95940 -8.19078 1.89216 1.000 16.81782 75 LYS A C 1
ATOM 582 O O . LYS A 1 76 ? 3.07899 -7.71026 1.66294 1.000 18.00725 75 LYS A O 1
ATOM 588 N N . ALA A 1 77 ? 1.53628 -9.34841 1.34852 1.000 16.96524 76 ALA A N 1
ATOM 589 C CA . ALA A 1 77 ? 2.42894 -10.11961 0.48952 1.000 18.84137 76 ALA A CA 1
ATOM 590 C C . ALA A 1 77 ? 2.77966 -9.32397 -0.74269 1.000 17.16512 76 ALA A C 1
ATOM 591 O O . ALA A 1 77 ? 3.93810 -9.33071 -1.19269 1.000 16.16235 76 ALA A O 1
ATOM 593 N N . ALA A 1 78 ? 1.79882 -8.62115 -1.30472 1.000 15.94133 77 ALA A N 1
ATOM 594 C CA . ALA A 1 78 ? 2.02602 -7.84716 -2.51515 1.000 15.34120 77 ALA A CA 1
ATOM 595 C C . ALA A 1 78 ? 3.01696 -6.71633 -2.25177 1.000 14.45696 77 ALA A C 1
ATOM 596 O O . ALA A 1 78 ? 3.89437 -6.44902 -3.07600 1.000 14.18321 77 ALA A O 1
ATOM 598 N N . TYR A 1 79 ? 2.91737 -6.08435 -1.08767 1.000 14.02262 78 TYR A N 1
ATOM 599 C CA . TYR A 1 79 ? 3.87354 -5.04653 -0.68020 1.000 13.55160 78 TYR A CA 1
ATOM 600 C C . TYR A 1 79 ? 5.28127 -5.61554 -0.62402 1.000 13.75695 78 TYR A C 1
ATOM 601 O O . TYR A 1 79 ? 6.19536 -5.06235 -1.21996 1.000 14.41214 78 TYR A O 1
ATOM 610 N N . VAL A 1 80 ? 5.46492 -6.70436 0.10832 1.000 14.29638 79 VAL A N 1
ATOM 611 C CA . VAL A 1 80 ? 6.80104 -7.30002 0.20515 1.000 15.04655 79 VAL A CA 1
ATOM 612 C C . VAL A 1 80 ? 7.32791 -7.65410 -1.18133 1.000 15.58593 79 VAL A C 1
ATOM 613 O O . VAL A 1 80 ? 8.46862 -7.32145 -1.54768 1.000 14.96487 79 VAL A O 1
ATOM 617 N N . ARG A 1 81 ? 6.49303 -8.32990 -1.98507 1.000 15.32807 80 ARG A N 1
ATOM 618 C CA . ARG A 1 81 ? 6.93471 -8.75760 -3.31272 1.000 15.64926 80 ARG A CA 1
ATOM 619 C C . ARG A 1 81 ? 7.29789 -7.57170 -4.18111 1.000 14.99129 80 ARG A C 1
ATOM 620 O O . ARG A 1 81 ? 8.29909 -7.62043 -4.92542 1.000 15.09905 80 ARG A O 1
ATOM 628 N N . ARG A 1 82 ? 6.56619 -6.46606 -4.03397 1.000 15.13331 81 ARG A N 1
ATOM 629 C CA . ARG A 1 82 ? 6.83349 -5.26240 -4.82429 1.000 14.41794 81 ARG A CA 1
ATOM 630 C C . ARG A 1 82 ? 8.16398 -4.64964 -4.40690 1.000 15.09361 81 ARG A C 1
ATOM 631 O O . ARG A 1 82 ? 8.93228 -4.18536 -5.25553 1.000 13.65690 81 ARG A O 1
ATOM 639 N N . LEU A 1 83 ? 8.46152 -4.66237 -3.10882 1.000 13.57004 82 LEU A N 1
ATOM 640 C CA . LEU A 1 83 ? 9.76196 -4.15891 -2.67113 1.000 13.58846 82 LEU A CA 1
ATOM 641 C C . LEU A 1 83 ? 10.87993 -5.02379 -3.23524 1.000 14.22274 82 LEU A C 1
ATOM 642 O O . LEU A 1 83 ? 11.87872 -4.51566 -3.76602 1.000 14.44902 82 LEU A O 1
ATOM 647 N N . LEU A 1 84 ? 10.72578 -6.34632 -3.13723 1.000 14.82541 83 LEU A N 1
ATOM 648 C CA . LEU A 1 84 ? 11.75061 -7.24874 -3.66527 1.000 15.81761 83 LEU A CA 1
ATOM 649 C C . LEU A 1 84 ? 11.97113 -7.02830 -5.15562 1.000 15.88877 83 LEU A C 1
ATOM 650 O O . LEU A 1 84 ? 13.12320 -6.97776 -5.60984 1.000 17.73349 83 LEU A O 1
ATOM 655 N N . THR A 1 85 ? 10.88072 -6.87193 -5.92023 1.000 15.39405 84 THR A N 1
ATOM 656 C CA A THR A 1 85 ? 10.98049 -6.65842 -7.36010 0.446 15.99169 84 THR A CA 1
ATOM 657 C CA B THR A 1 85 ? 11.05038 -6.67194 -7.35307 0.554 16.03629 84 THR A CA 1
ATOM 658 C C . THR A 1 85 ? 11.56624 -5.27817 -7.66757 1.000 16.75967 84 THR A C 1
ATOM 659 O O . THR A 1 85 ? 12.40500 -5.12885 -8.59002 1.000 17.25723 84 THR A O 1
ATOM 666 N N . LEU A 1 86 ? 11.14467 -4.25374 -6.90674 1.000 14.96004 85 LEU A N 1
ATOM 667 C CA . LEU A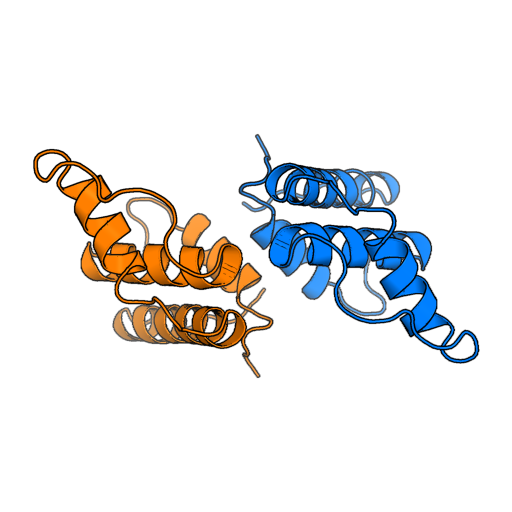 1 86 ? 11.70432 -2.93073 -7.13759 1.000 17.95974 85 LEU A CA 1
ATOM 668 C C . LEU A 1 86 ? 13.20501 -2.92501 -6.85740 1.000 15.07035 85 LEU A C 1
ATOM 669 O O . LEU A 1 86 ? 13.98317 -2.35745 -7.61746 1.000 15.23862 85 LEU A O 1
ATOM 674 N N . LEU A 1 87 ? 13.62838 -3.53696 -5.75635 1.000 14.90707 86 LEU A N 1
ATOM 675 C CA . LEU A 1 87 ? 15.05212 -3.51995 -5.44553 1.000 15.68342 86 LEU A CA 1
ATOM 676 C C . LEU A 1 87 ? 15.84646 -4.25870 -6.50458 1.000 16.46508 86 LEU A C 1
ATOM 677 O O . LEU A 1 87 ? 16.91792 -3.79740 -6.91145 1.000 17.02297 86 LEU A O 1
ATOM 682 N N . ARG A 1 88 ? 15.33798 -5.39356 -6.98395 1.000 16.79676 87 ARG A N 1
ATOM 683 C CA . ARG A 1 88 ? 16.03609 -6.12149 -8.04356 1.000 18.15207 87 ARG A CA 1
ATOM 684 C C . ARG A 1 88 ? 16.19112 -5.26235 -9.28613 1.000 17.67311 87 ARG A C 1
ATOM 685 O O . ARG A 1 88 ? 17.22083 -5.33134 -9.98161 1.000 18.40727 87 ARG A O 1
ATOM 693 N N . SER A 1 89 ? 15.16439 -4.46234 -9.60983 1.000 16.85199 88 SER A N 1
ATOM 694 C CA . SER A 1 89 ? 15.23547 -3.60647 -10.78445 1.000 16.89404 88 SER A CA 1
ATOM 695 C C . SER A 1 89 ? 16.23246 -2.46178 -10.63640 1.000 17.16783 88 SER A C 1
ATOM 696 O O . SER A 1 89 ? 16.49639 -1.77657 -11.62805 1.000 17.60461 88 SER A O 1
ATOM 699 N N . GLN A 1 90 ? 16.82766 -2.27199 -9.44654 1.000 17.37324 89 GLN A N 1
ATOM 700 C CA . GLN A 1 90 ? 17.89414 -1.30701 -9.21104 1.000 20.25737 89 GLN A CA 1
ATOM 701 C C . GLN A 1 90 ? 19.12429 -2.01660 -8.67065 1.000 18.83918 89 GLN A C 1
ATOM 702 O O . GLN A 1 90 ? 19.97820 -1.38702 -8.03835 1.000 19.42066 89 GLN A O 1
ATOM 708 N N . GLY A 1 91 ? 19.24117 -3.31816 -8.93908 1.000 19.00750 90 GLY A N 1
ATOM 709 C CA . GLY A 1 91 ? 20.48289 -4.01031 -8.61429 1.000 20.18648 90 GLY A CA 1
ATOM 710 C C . GLY A 1 91 ? 20.73327 -4.23467 -7.14256 1.000 20.63399 90 GLY A C 1
ATOM 711 O O . GLY A 1 91 ? 21.88853 -4.30078 -6.71126 1.000 21.88402 90 GLY A O 1
ATOM 712 N N . ILE A 1 92 ? 19.69281 -4.39294 -6.35897 1.000 19.79449 91 ILE A N 1
ATOM 713 C CA . ILE A 1 92 ? 19.79973 -4.54710 -4.91404 1.000 20.31312 91 ILE A CA 1
ATOM 714 C C . ILE A 1 92 ? 19.06432 -5.81898 -4.51562 1.000 23.27386 91 ILE A C 1
ATOM 715 O O . ILE A 1 92 ? 17.95870 -6.09594 -5.00404 1.000 21.60003 91 ILE A O 1
ATOM 720 N N . GLN A 1 93 ? 19.64703 -6.56914 -3.58380 1.000 29.08176 92 GLN A N 1
ATOM 721 C CA . GLN A 1 93 ? 18.96298 -7.68872 -2.94934 1.000 27.31979 92 GLN A CA 1
ATOM 722 C C . GLN A 1 93 ? 18.66367 -7.31460 -1.50801 1.000 30.73803 92 GLN A C 1
ATOM 723 O O . GLN A 1 93 ? 19.50662 -6.73205 -0.82419 1.000 34.28797 92 GLN A O 1
ATOM 729 N N . TRP A 1 94 ? 17.45630 -7.63809 -1.04853 1.000 31.90204 93 TRP A N 1
ATOM 730 C CA . TRP A 1 94 ? 17.07845 -7.37231 0.32761 1.000 43.85191 93 TRP A CA 1
ATOM 731 C C . TRP A 1 94 ? 16.58613 -8.64443 0.99618 1.000 43.15639 93 TRP A C 1
ATOM 732 O O . TRP A 1 94 ? 16.08081 -9.56071 0.34046 1.000 44.67361 93 TRP A O 1
ATOM 743 N N . LYS A 1 95 ? 16.74873 -8.67248 2.31893 1.000 56.93877 94 LYS A N 1
ATOM 744 C CA . LYS A 1 95 ? 16.16239 -9.65528 3.21918 1.000 44.24639 94 LYS A CA 1
ATOM 745 C C . LYS A 1 95 ? 16.19493 -9.04977 4.61587 1.000 47.67409 94 LYS A C 1
ATOM 746 O O . LYS A 1 95 ? 17.09844 -8.26091 4.91574 1.000 55.09273 94 LYS A O 1
ATOM 748 N N . PRO A 1 96 ? 15.21123 -9.36367 5.48336 1.000 41.92797 95 PRO A N 1
ATOM 749 C CA . PRO A 1 96 ? 15.24377 -8.80794 6.84436 1.000 47.72690 95 PRO A CA 1
ATOM 750 C C . PRO A 1 96 ? 16.55384 -9.07915 7.57677 1.000 54.88581 95 PRO A C 1
ATOM 751 O O . PRO A 1 96 ? 17.25365 -8.13553 7.96237 1.000 65.89635 95 PRO A O 1
ATOM 755 N N . GLY A 1 97 ? 16.91101 -10.34850 7.74888 1.000 55.02287 96 GLY A N 1
ATOM 756 C CA . GLY A 1 97 ? 18.13527 -10.70448 8.45035 1.000 61.79536 96 GLY A CA 1
ATOM 757 C C . GLY A 1 97 ? 17.90085 -11.53757 9.70131 1.000 51.28895 96 GLY A C 1
ATOM 758 O O . GLY A 1 97 ? 17.66871 -11.00964 10.79351 1.000 55.75104 96 GLY A O 1
ATOM 759 N N . HIS B 1 1 ? 11.46424 12.04208 16.44718 1.000 52.30359 0 HIS B N 1
ATOM 760 C CA . HIS B 1 1 ? 11.42326 11.08279 17.54426 1.000 64.92359 0 HIS B CA 1
ATOM 761 C C . HIS B 1 1 ? 10.52226 9.89987 17.20395 1.000 55.57359 0 HIS B C 1
ATOM 762 O O . HIS B 1 1 ? 9.88002 9.87921 16.15400 1.000 61.64360 0 HIS B O 1
ATOM 769 N N . MET B 1 2 ? 10.45551 8.92596 18.10698 1.000 37.08471 1 MET B N 1
ATOM 770 C CA . MET B 1 2 ? 9.71335 7.70751 17.82787 1.000 33.05510 1 MET B CA 1
ATOM 771 C C . MET B 1 2 ? 8.23124 7.93136 18.04118 1.000 40.17848 1 MET B C 1
ATOM 772 O O . MET B 1 2 ? 7.81189 8.64326 18.95719 1.000 29.64646 1 MET B O 1
ATOM 777 N N . SER B 1 3 ? 7.43718 7.32187 17.17197 1.000 26.30700 2 SER B N 1
ATOM 778 C CA . SER B 1 3 ? 6.00107 7.47024 17.19772 1.000 27.60054 2 SER B CA 1
ATOM 779 C C . SER B 1 3 ? 5.41706 6.12865 16.81682 1.000 23.09511 2 SER B C 1
ATOM 780 O O . SER B 1 3 ? 6.14428 5.15166 16.59448 1.000 21.79219 2 SER B O 1
ATOM 783 N N . ALA B 1 4 ? 4.09279 6.09614 16.70627 1.000 23.28666 3 ALA B N 1
ATOM 784 C CA . ALA B 1 4 ? 3.43974 4.92501 16.14175 1.000 20.16087 3 ALA B CA 1
ATOM 785 C C . ALA B 1 4 ? 3.94246 4.60455 14.73772 1.000 19.29991 3 ALA B C 1
ATOM 786 O O . ALA B 1 4 ? 3.72893 3.47507 14.27949 1.000 18.20486 3 ALA B O 1
ATOM 788 N N . ALA B 1 5 ? 4.57874 5.56786 14.04895 1.000 22.58939 4 ALA B N 1
ATOM 789 C CA . ALA B 1 5 ? 5.06684 5.31312 12.69641 1.000 24.66632 4 ALA B CA 1
ATOM 790 C C . ALA B 1 5 ? 6.19663 4.30760 12.69249 1.000 28.73088 4 ALA B C 1
ATOM 791 O O . ALA B 1 5 ? 6.51104 3.72997 11.64418 1.000 23.20056 4 ALA B O 1
ATOM 793 N N . ASP B 1 6 ? 6.82810 4.11203 13.84078 1.000 20.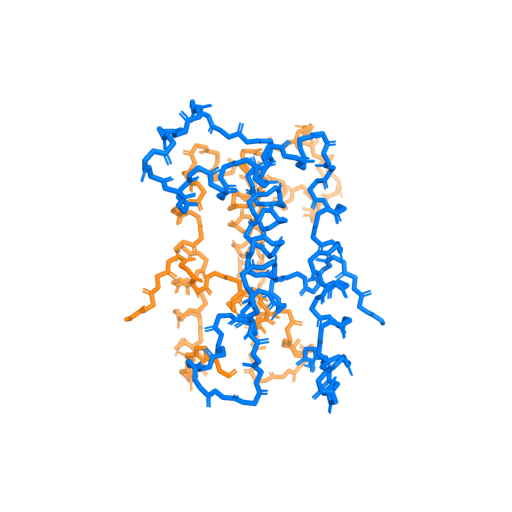46901 5 ASP B N 1
ATOM 794 C CA . ASP B 1 6 ? 7.91129 3.15165 13.97897 1.000 22.50220 5 ASP B CA 1
ATOM 795 C C . ASP B 1 6 ? 7.41863 1.79661 14.43435 1.000 17.39431 5 ASP B C 1
ATOM 796 O O . ASP B 1 6 ? 8.22229 0.93259 14.77152 1.000 15.96517 5 ASP B O 1
ATOM 801 N N . PHE B 1 7 ? 6.10705 1.59687 14.47164 1.000 16.09134 6 PHE B N 1
ATOM 802 C CA . PHE B 1 7 ? 5.57282 0.30396 14.88793 1.000 15.17812 6 PHE B CA 1
ATOM 803 C C . PHE B 1 7 ? 6.11335 -0.83616 14.03688 1.000 14.84648 6 PHE B C 1
ATOM 804 O O . PHE B 1 7 ? 6.51278 -1.88078 14.56135 1.000 14.22535 6 PHE B O 1
ATOM 812 N N . GLU B 1 8 ? 6.16471 -0.64962 12.71618 1.000 15.53862 7 GLU B N 1
ATOM 813 C CA . GLU B 1 8 ? 6.62674 -1.74166 11.86125 1.000 15.90718 7 GLU B CA 1
ATOM 814 C C . GLU B 1 8 ? 8.09041 -2.08998 12.14401 1.000 16.56492 7 GLU B C 1
ATOM 815 O O . GLU B 1 8 ? 8.45263 -3.26281 12.18219 1.000 15.57284 7 GLU B O 1
ATOM 821 N N . ALA B 1 9 ? 8.93264 -1.07544 12.32612 1.000 16.15186 8 ALA B N 1
ATOM 822 C CA . ALA B 1 9 ? 10.33229 -1.31657 12.66601 1.000 16.44673 8 ALA B CA 1
ATOM 823 C C . ALA B 1 9 ? 10.41807 -2.08080 13.97430 1.000 15.66511 8 ALA B C 1
ATOM 824 O O . ALA B 1 9 ? 11.27691 -2.95833 14.13890 1.000 17.17030 8 ALA B O 1
ATOM 826 N N . ALA B 1 10 ? 9.56382 -1.72239 14.93659 1.000 14.84913 9 ALA B N 1
ATOM 827 C CA . ALA B 1 10 ? 9.61599 -2.40555 16.23467 1.000 14.42546 9 ALA B CA 1
ATOM 828 C C . ALA B 1 10 ? 9.18903 -3.86113 16.09827 1.000 13.96490 9 ALA B C 1
ATOM 829 O O . ALA B 1 10 ? 9.78690 -4.75601 16.71816 1.000 15.04375 9 ALA B O 1
ATOM 831 N N . VAL B 1 11 ? 8.13811 -4.11003 15.30118 1.000 13.66212 10 VAL B N 1
ATOM 832 C CA . VAL B 1 11 ? 7.69076 -5.48465 15.04865 1.000 13.99655 10 VAL B CA 1
ATOM 833 C C . VAL B 1 11 ? 8.79338 -6.26672 14.37880 1.000 15.26224 10 VAL B C 1
ATOM 834 O O . VAL B 1 11 ? 9.11529 -7.39248 14.77882 1.000 15.61493 10 VAL B O 1
ATOM 838 N N . ALA B 1 12 ? 9.42380 -5.65916 13.37487 1.000 15.11230 11 ALA B N 1
ATOM 839 C CA . ALA B 1 12 ? 10.47549 -6.36461 12.66347 1.000 16.09671 11 ALA B CA 1
ATOM 840 C C . ALA B 1 12 ? 11.62676 -6.67058 13.60489 1.000 17.15479 11 ALA B C 1
ATOM 841 O O . ALA B 1 12 ? 12.23781 -7.74194 13.51942 1.000 18.28621 11 ALA B O 1
ATOM 843 N N . TYR B 1 13 ? 11.91328 -5.73711 14.52009 1.000 19.03873 12 TYR B N 1
ATOM 844 C CA . TYR B 1 13 ? 12.99211 -5.95048 15.48422 1.000 16.59948 12 TYR B CA 1
ATOM 845 C C . TYR B 1 13 ? 12.68644 -7.15148 16.37608 1.000 16.03620 12 TYR B C 1
ATOM 846 O O . TYR B 1 13 ? 13.50866 -8.06404 16.51601 1.000 17.69665 12 TYR B O 1
ATOM 855 N N . VAL B 1 14 ? 11.49200 -7.18406 16.96503 1.000 15.07553 13 VAL B N 1
ATOM 856 C CA . VAL B 1 14 ? 11.09310 -8.31577 17.80832 1.000 15.08872 13 VAL B CA 1
ATOM 857 C C . VAL B 1 14 ? 11.15754 -9.62181 17.03585 1.000 17.26239 13 VAL B C 1
ATOM 858 O O . VAL B 1 14 ? 11.66775 -10.62716 17.54060 1.000 17.81780 13 VAL B O 1
ATOM 862 N N . ARG B 1 15 ? 10.67203 -9.62098 15.78612 1.000 17.05738 14 ARG B N 1
ATOM 863 C CA . ARG B 1 15 ? 10.69967 -10.84131 14.98112 1.000 17.64210 14 ARG B CA 1
ATOM 864 C C . ARG B 1 15 ? 12.11653 -11.31590 14.73635 1.000 19.15024 14 ARG B C 1
ATOM 865 O O . ARG B 1 15 ? 12.34950 -12.51533 14.52825 1.000 28.12091 14 ARG B O 1
ATOM 873 N N . SER B 1 16 ? 13.06064 -10.39133 14.70341 1.000 18.90250 15 SER B N 1
ATOM 874 C CA . SER B 1 16 ? 14.43729 -10.69772 14.37012 1.000 21.32648 15 SER B CA 1
ATOM 875 C C . SER B 1 16 ? 15.21166 -11.27552 15.53876 1.000 21.26350 15 SER B C 1
ATOM 876 O O . SER B 1 16 ? 16.32777 -11.76276 15.31620 1.000 26.00526 15 SER B O 1
ATOM 879 N N . LEU B 1 17 ? 14.67150 -11.21674 16.74162 1.000 21.96606 16 LEU B N 1
ATOM 880 C CA . LEU B 1 17 ? 15.41735 -11.65909 17.92467 1.000 25.97665 16 LEU B CA 1
ATOM 881 C C . LEU B 1 17 ? 15.63855 -13.17051 17.87086 1.000 32.72397 16 LEU B C 1
ATOM 882 O O . LEU B 1 17 ? 14.69481 -13.91709 17.59269 1.000 31.02219 16 LEU B O 1
ATOM 887 N N . PRO B 1 18 ? 16.85297 -13.65660 18.12476 1.000 29.88825 17 PRO B N 1
ATOM 888 C CA . PRO B 1 18 ? 17.07678 -15.10406 18.19261 1.000 36.22825 17 PRO B CA 1
ATOM 889 C C . PRO B 1 18 ? 16.59646 -15.67183 19.52232 1.000 40.26598 17 PRO B C 1
ATOM 890 O O . PRO B 1 18 ? 16.45160 -14.96328 20.52275 1.000 35.72840 17 PRO B O 1
ATOM 894 N N . LYS B 1 19 ? 16.37456 -16.99112 19.51576 1.000 56.84246 18 LYS B N 1
ATOM 895 C CA . LYS B 1 19 ? 15.75591 -17.66843 20.65544 1.000 60.41565 18 LYS B CA 1
ATOM 896 C C . LYS B 1 19 ? 16.49535 -17.39788 21.96396 1.000 52.57966 18 LYS B C 1
ATOM 897 O O . LYS B 1 19 ? 15.86723 -17.17362 23.00774 1.000 48.40352 18 LYS B O 1
ATOM 899 N N . ASP B 1 20 ? 17.82308 -17.39598 21.92351 1.000 44.62212 19 ASP B N 1
ATOM 900 C CA . ASP B 1 20 ? 18.66749 -17.31600 23.11577 1.000 48.97118 19 ASP B CA 1
ATOM 901 C C . ASP B 1 20 ? 19.69592 -16.20223 22.98691 1.000 47.01261 19 ASP B C 1
ATOM 902 O O . ASP B 1 20 ? 20.86130 -16.35026 23.38947 1.000 46.78189 19 ASP B O 1
ATOM 907 N N . GLY B 1 21 ? 19.27784 -15.07450 22.41945 1.000 34.86322 20 GLY B N 1
ATOM 908 C CA . GLY B 1 21 ? 20.13786 -13.93208 22.21556 1.000 36.78785 20 GLY B CA 1
ATOM 909 C C . GLY B 1 21 ? 20.11669 -12.96953 23.39319 1.000 30.10167 20 GLY B C 1
ATOM 910 O O . GLY B 1 21 ? 19.67684 -13.31118 24.49393 1.000 28.98775 20 GLY B O 1
ATOM 911 N N . PRO B 1 22 ? 20.62415 -11.74847 23.18024 1.000 33.19099 21 PRO B N 1
ATOM 912 C CA . PRO B 1 22 ? 20.77162 -10.80025 24.29938 1.000 31.74596 21 PRO B CA 1
ATOM 913 C C . PRO B 1 22 ? 19.44271 -10.32240 24.84804 1.000 29.63243 21 PRO B C 1
ATOM 914 O O . PRO B 1 22 ? 19.38950 -9.82504 25.97922 1.000 31.65095 21 PRO B O 1
ATOM 918 N N . VAL B 1 23 ? 18.37619 -10.45140 24.08410 1.000 24.94270 22 VAL B N 1
ATOM 919 C CA . VAL B 1 23 ? 17.05307 -10.00263 24.50796 1.000 23.62955 22 VAL B CA 1
ATOM 920 C C . VAL B 1 23 ? 16.23062 -11.21976 24.92113 1.000 29.09707 22 VAL B C 1
ATOM 921 O O . VAL B 1 23 ? 16.07997 -12.16805 24.13932 1.000 24.94797 22 VAL B O 1
ATOM 925 N N . GLN B 1 24 ? 15.69474 -11.19400 26.14453 1.000 25.14040 23 GLN B N 1
ATOM 926 C CA . GLN B 1 24 ? 14.82014 -12.24785 26.65597 1.000 27.90362 23 GLN B CA 1
ATOM 927 C C . GLN B 1 24 ? 13.38788 -11.73787 26.82257 1.000 26.23717 23 GLN B C 1
ATOM 928 O O . GLN B 1 24 ? 13.16878 -10.62922 27.31888 1.000 26.17416 23 GLN B O 1
ATOM 934 N N . LEU B 1 25 ? 12.41105 -12.53445 26.38466 1.000 22.59782 24 LEU B N 1
ATOM 935 C CA . LEU B 1 25 ? 10.99716 -12.16229 26.47710 1.000 24.48414 24 LEU B CA 1
ATOM 936 C C . LEU B 1 25 ? 10.28566 -13.13827 27.40150 1.000 22.16667 24 LEU B C 1
ATOM 937 O O . LEU B 1 25 ? 10.21254 -14.33528 27.10991 1.000 29.80546 24 LEU B O 1
ATOM 942 N N . ASP B 1 26 ? 9.76816 -12.64153 28.51681 1.000 23.22634 25 ASP B N 1
ATOM 943 C CA . ASP B 1 26 ? 9.02531 -13.56500 29.34944 1.000 22.67130 25 ASP B CA 1
ATOM 944 C C . ASP B 1 26 ? 7.60614 -13.65926 28.80193 1.000 20.16850 25 ASP B C 1
ATOM 945 O O . ASP B 1 26 ? 7.24886 -12.96906 27.84996 1.000 19.73655 25 ASP B O 1
ATOM 950 N N . ASN B 1 27 ? 6.83195 -14.59229 29.34545 1.000 22.05801 26 ASN B N 1
ATOM 951 C CA . ASN B 1 27 ? 5.47437 -14.79489 28.84846 1.000 25.78171 26 ASN B CA 1
ATOM 952 C C . ASN B 1 27 ? 4.67100 -13.50673 28.86200 1.000 19.62384 26 ASN B C 1
ATOM 953 O O . ASN B 1 27 ? 4.00253 -13.17200 27.86668 1.000 19.71285 26 ASN B O 1
ATOM 958 N N . ALA B 1 28 ? 4.75645 -12.75438 29.96273 1.000 19.49701 27 ALA B N 1
ATOM 959 C CA . ALA B 1 28 ? 4.07815 -11.47366 30.06649 1.000 18.66015 27 ALA B CA 1
ATOM 960 C C . ALA B 1 28 ? 4.42520 -10.57922 28.89169 1.000 18.34666 27 ALA B C 1
ATOM 961 O O . ALA B 1 28 ? 3.53946 -9.98685 28.26140 1.000 16.46254 27 ALA B O 1
ATOM 963 N N . ALA B 1 29 ? 5.72315 -10.47555 28.56619 1.000 17.02305 28 ALA B N 1
ATOM 964 C CA . ALA B 1 29 ? 6.08623 -9.59813 27.45896 1.000 15.95981 28 ALA B CA 1
ATOM 965 C C . ALA B 1 29 ? 5.53867 -10.12885 26.15714 1.000 15.17552 28 ALA B C 1
ATOM 966 O O . ALA B 1 29 ? 5.07818 -9.34815 25.31590 1.000 14.66227 28 ALA B O 1
ATOM 968 N N . LYS B 1 30 ? 5.61993 -11.44473 25.94623 1.000 15.55442 29 LYS B N 1
ATOM 969 C CA . LYS B 1 30 ? 5.13612 -12.00415 24.68965 1.000 15.50452 29 LYS B CA 1
ATOM 970 C C . LYS B 1 30 ? 3.63596 -11.78276 24.54044 1.000 15.04650 29 LYS B C 1
ATOM 971 O O . LYS B 1 30 ? 3.13936 -11.51911 23.43726 1.000 14.63860 29 LYS B O 1
ATOM 977 N N . LEU B 1 31 ? 2.90995 -11.88291 25.63782 1.000 15.48857 30 LEU B N 1
ATOM 978 C CA . LEU B 1 31 ? 1.46190 -11.65764 25.57256 1.000 15.62810 30 LEU B CA 1
ATOM 979 C C . LEU B 1 31 ? 1.13661 -10.19430 25.32374 1.000 14.92014 30 LEU B C 1
ATOM 980 O O . LEU B 1 31 ? 0.13032 -9.86309 24.65553 1.000 14.81490 30 LEU B O 1
ATOM 985 N N . GLN B 1 32 ? 1.94933 -9.28634 25.88964 1.000 14.63854 31 GLN B N 1
ATOM 986 C CA . GLN B 1 32 ? 1.73928 -7.86523 25.65290 1.000 14.40179 31 GLN B CA 1
ATOM 987 C C . GLN B 1 32 ? 2.00604 -7.54307 24.20219 1.000 13.60164 31 GLN B C 1
ATOM 988 O O . GLN B 1 32 ? 1.23613 -6.83269 23.55466 1.000 14.25159 31 GLN B O 1
ATOM 994 N N . PHE B 1 33 ? 3.11859 -8.04828 23.66986 1.000 13.22783 32 PHE B N 1
ATOM 995 C CA . PHE B 1 33 ? 3.39543 -7.77323 22.27600 1.000 12.92789 32 PHE B CA 1
ATOM 996 C C . PHE B 1 33 ? 2.33475 -8.37565 21.37904 1.000 13.08583 32 PHE B C 1
ATOM 997 O O . PHE B 1 33 ? 1.94109 -7.74690 20.40510 1.000 13.89101 32 PHE B O 1
ATOM 1005 N N . TYR B 1 34 ? 1.91889 -9.62234 21.64672 1.000 13.62005 33 TYR B N 1
ATOM 1006 C CA . TYR B 1 34 ? 0.93481 -10.28159 20.81105 1.000 15.09630 33 TYR B CA 1
ATOM 1007 C C . TYR B 1 34 ? -0.36135 -9.49221 20.80524 1.000 14.34120 33 TYR B C 1
ATOM 1008 O O . TYR B 1 34 ? -0.90033 -9.16643 19.74162 1.000 14.44377 33 TYR B O 1
ATOM 1017 N N . SER B 1 35 ?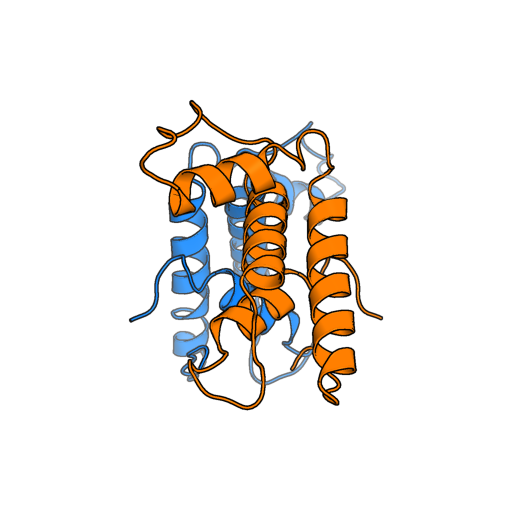 -0.85795 -9.14454 21.98745 1.000 14.34107 34 SER B N 1
ATOM 1018 C CA . SER B 1 35 ? -2.17034 -8.49203 22.05464 1.000 14.93851 34 SER B CA 1
ATOM 1019 C C . SER B 1 35 ? -2.12696 -7.07707 21.46956 1.000 14.69647 34 SER B C 1
ATOM 1020 O O . SER B 1 35 ? -3.03236 -6.66569 20.74260 1.000 15.23061 34 SER B O 1
ATOM 1023 N N . LEU B 1 36 ? -1.08679 -6.30240 21.74955 1.000 14.04901 35 LEU B N 1
ATOM 1024 C CA . LEU B 1 36 ? -0.99635 -4.99653 21.12067 1.000 13.96479 35 LEU B CA 1
ATOM 1025 C C . LEU B 1 36 ? -0.80542 -5.11366 19.61871 1.000 14.43857 35 LEU B C 1
ATOM 1026 O O . LEU B 1 36 ? -1.35703 -4.31868 18.85715 1.000 14.99908 35 LEU B O 1
ATOM 1031 N N . TYR B 1 37 ? 0.01084 -6.07112 19.17326 1.000 14.84646 36 TYR B N 1
ATOM 1032 C CA . TYR B 1 37 ? 0.16273 -6.27870 17.72469 1.000 15.51226 36 TYR B CA 1
ATOM 1033 C C . TYR B 1 37 ? -1.18443 -6.55551 17.06671 1.000 16.12027 36 TYR B C 1
ATOM 1034 O O . TYR B 1 37 ? -1.49136 -6.00115 16.00514 1.000 15.33864 36 TYR B O 1
ATOM 1043 N N . LYS B 1 38 ? -1.97325 -7.46668 17.64328 1.000 16.85453 37 LYS B N 1
ATOM 1044 C CA . LYS B 1 38 ? -3.25208 -7.80620 17.01275 1.000 16.96021 37 LYS B CA 1
ATOM 1045 C C . LYS B 1 38 ? -4.20493 -6.62514 17.05160 1.000 18.99936 37 LYS B C 1
ATOM 1046 O O . LYS B 1 38 ? -4.89503 -6.32855 16.05529 1.000 19.57855 37 LYS B O 1
ATOM 1052 N N . GLN B 1 39 ? -4.26715 -5.93692 18.20101 1.000 17.32595 38 GLN B N 1
ATOM 1053 C CA . GLN B 1 39 ? -5.12689 -4.76374 18.29735 1.000 18.94140 38 GLN B CA 1
ATOM 1054 C C . GLN B 1 39 ? -4.72441 -3.68965 17.28113 1.000 17.88377 38 GLN B C 1
ATOM 1055 O O . GLN B 1 39 ? -5.58403 -3.03160 16.67248 1.000 19.38901 38 GLN B O 1
ATOM 1061 N N . ALA B 1 40 ? -3.41129 -3.47681 17.11855 1.000 16.63896 39 ALA B N 1
ATOM 1062 C CA . ALA B 1 40 ? -2.91531 -2.47714 16.18059 1.000 17.50763 39 ALA B CA 1
ATOM 1063 C C . ALA B 1 40 ? -3.25994 -2.81650 14.73219 1.000 23.92833 39 ALA B C 1
ATOM 1064 O O . ALA B 1 40 ? -3.44998 -1.91905 13.90576 1.000 26.05286 39 ALA B O 1
ATOM 1066 N N . THR B 1 41 ? -3.23606 -4.09730 14.37988 1.000 18.31847 40 THR B N 1
ATOM 1067 C CA . THR B 1 41 ? -3.31620 -4.50190 12.98246 1.000 19.27623 40 THR B CA 1
ATOM 1068 C C . THR B 1 41 ? -4.66352 -5.06671 12.57048 1.000 22.06298 40 THR B C 1
ATOM 1069 O O . THR B 1 41 ? -4.98669 -5.04535 11.36473 1.000 24.37371 40 THR B O 1
ATOM 1073 N N . GLU B 1 42 ? -5.43317 -5.59427 13.51450 1.000 20.49999 41 GLU B N 1
ATOM 1074 C CA . GLU B 1 42 ? -6.75163 -6.15491 13.23889 1.000 22.15023 41 GLU B CA 1
ATOM 1075 C C . GLU B 1 42 ? -7.86758 -5.45488 13.98578 1.000 24.21350 41 GLU B C 1
ATOM 1076 O O . GLU B 1 42 ? -9.04373 -5.62720 13.61360 1.000 28.58459 41 GLU B O 1
ATOM 1082 N N . GLY B 1 43 ? -7.55134 -4.59319 14.93753 1.000 23.66080 42 GLY B N 1
ATOM 1083 C CA . GLY B 1 43 ? -8.57758 -3.99875 15.77951 1.000 24.88948 42 GLY B CA 1
ATOM 1084 C C . GLY B 1 43 ? -9.04271 -4.97039 16.85147 1.000 22.70542 42 GLY B C 1
ATOM 1085 O O . GLY B 1 43 ? -8.28177 -5.80614 17.31688 1.000 21.05788 42 GLY B O 1
ATOM 1086 N N . ASP B 1 44 ? -10.32100 -4.86983 17.22723 1.000 23.56317 43 ASP B N 1
ATOM 1087 C CA . ASP B 1 44 ? -10.81537 -5.63183 18.36889 1.000 23.08451 43 ASP B CA 1
ATOM 1088 C C . ASP B 1 44 ? -10.81737 -7.13937 18.12469 1.000 23.10284 43 ASP B C 1
ATOM 1089 O O . ASP B 1 44 ? -11.04959 -7.61917 17.00668 1.000 26.45547 43 ASP B O 1
ATOM 1094 N N . VAL B 1 45 ? -10.68060 -7.87161 19.23586 1.000 21.07647 44 VAL B N 1
ATOM 1095 C CA . VAL B 1 45 ? -10.50074 -9.31914 19.24110 1.000 22.70579 44 VAL B CA 1
ATOM 1096 C C . VAL B 1 45 ? -11.58634 -10.00327 18.43386 1.000 28.56392 44 VAL B C 1
ATOM 1097 O O . VAL B 1 45 ? -12.76845 -9.66160 18.51370 1.000 23.67165 44 VAL B O 1
ATOM 1101 N N . THR B 1 46 ? -11.16764 -10.95807 17.62416 1.000 39.74018 45 THR B N 1
ATOM 1102 C CA . THR B 1 46 ? -12.04354 -11.62571 16.68574 1.000 34.99196 45 THR B CA 1
ATOM 1103 C C . THR B 1 46 ? -12.40098 -13.00504 17.21283 1.000 37.99093 45 THR B C 1
ATOM 1104 O O . THR B 1 46 ? -11.57338 -13.67896 17.84137 1.000 36.09388 45 THR B O 1
ATOM 1108 N N . GLY B 1 47 ? -13.65241 -13.38919 16.98920 1.000 37.06548 46 GLY B N 1
ATOM 1109 C CA . GLY B 1 47 ? -14.08025 -14.76173 17.13666 1.000 42.69926 46 GLY B CA 1
ATOM 1110 C C . GLY B 1 47 ? -14.47616 -15.13150 18.55028 1.000 41.80161 46 GLY B C 1
ATOM 1111 O O . GLY B 1 47 ? -14.70659 -14.29689 19.43030 1.000 35.67317 46 GLY B O 1
ATOM 1112 N N . SER B 1 48 ? -14.53555 -16.43531 18.76226 1.000 38.60995 47 SER B N 1
ATOM 1113 C CA . SER B 1 48 ? -14.91928 -16.98465 20.04556 1.000 36.64400 47 SER B CA 1
ATOM 1114 C C . SER B 1 48 ? -13.69252 -17.24432 20.90517 1.000 28.59153 47 SER B C 1
ATOM 1115 O O . SER B 1 48 ? -12.58687 -17.47285 20.40649 1.000 31.67458 47 SER B O 1
ATOM 1118 N N . GLN B 1 49 ? -13.90651 -17.20266 22.20480 1.000 32.80912 48 GLN B N 1
ATOM 1119 C CA . GLN B 1 49 ? -12.84948 -17.48193 23.15710 1.000 36.25438 48 GLN B CA 1
ATOM 1120 C C . GLN B 1 49 ? -12.39109 -18.92876 23.00002 1.000 36.75325 48 GLN B C 1
ATOM 1121 O O . GLN B 1 49 ? -13.23822 -19.83841 22.91646 1.000 30.25938 48 GLN B O 1
ATOM 1127 N N . PRO B 1 50 ? -11.08220 -19.18542 22.90672 1.000 30.50129 49 PRO B N 1
ATOM 1128 C CA . PRO B 1 50 ? -10.59973 -20.56970 22.84299 1.000 30.90660 49 PRO B CA 1
ATOM 1129 C C . PRO B 1 50 ? -10.99525 -21.34851 24.08877 1.000 33.48256 49 PRO B C 1
ATOM 1130 O O . PRO B 1 50 ? -11.32888 -20.77983 25.13667 1.000 34.89081 49 PRO B O 1
ATOM 1134 N N . TRP B 1 51 ? -10.94364 -22.67718 23.96602 1.000 30.12258 50 TRP B N 1
ATOM 1135 C CA . TRP B 1 51 ? -11.22548 -23.53663 25.10622 1.000 33.59088 50 TRP B CA 1
ATOM 1136 C C . TRP B 1 51 ? -10.17258 -23.32684 26.18437 1.000 38.42244 50 TRP B C 1
ATOM 1137 O O . TRP B 1 51 ? -8.98528 -23.14529 25.89623 1.000 34.70182 50 TRP B O 1
ATOM 1148 N N . ALA B 1 52 ? -10.62046 -23.33427 27.44446 1.000 40.58128 51 ALA B N 1
ATOM 1149 C CA . ALA B 1 52 ? -9.68979 -23.17206 28.55087 1.000 45.11277 51 ALA B CA 1
ATOM 1150 C C . ALA B 1 52 ? -8.51820 -24.13212 28.42985 1.000 36.44841 51 ALA B C 1
ATOM 1151 O O . ALA B 1 52 ? -7.37811 -23.77904 28.74727 1.000 46.15467 51 ALA B O 1
ATOM 1153 N N . VAL B 1 53 ? -8.77436 -25.34486 27.93103 1.000 41.86279 52 VAL B N 1
ATOM 1154 C CA . VAL B 1 53 ? -7.72207 -26.34765 27.81077 1.000 45.81573 52 VAL B CA 1
ATOM 1155 C C . VAL B 1 53 ? -6.62098 -25.88517 26.86847 1.000 43.76303 52 VAL B C 1
ATOM 1156 O O . VAL B 1 53 ? -5.46718 -26.31070 26.98875 1.000 44.79207 52 VAL B O 1
ATOM 1160 N N . GLN B 1 54 ? -6.94842 -25.01204 25.92427 1.000 39.97053 53 GLN B N 1
ATOM 1161 C CA . GLN B 1 54 ? -5.93782 -24.39095 25.06900 1.000 36.20707 53 GLN B CA 1
ATOM 1162 C C . GLN B 1 54 ? -5.38143 -23.15833 25.77559 1.000 35.79944 53 GLN B C 1
ATOM 1163 O O . GLN B 1 54 ? -5.63382 -22.01922 25.39512 1.000 36.76220 53 GLN B O 1
ATOM 1169 N N . VAL B 1 55 ? -4.59527 -23.41123 26.82332 1.000 40.76192 54 VAL B N 1
ATOM 1170 C CA . VAL B 1 55 ? -4.25446 -22.33648 27.75677 1.000 35.83887 54 VAL B CA 1
ATOM 1171 C C . VAL B 1 55 ? -3.43026 -21.22928 27.08272 1.000 35.06639 54 VAL B C 1
ATOM 1172 O O . VAL B 1 55 ? -3.62476 -20.04095 27.36096 1.000 28.67502 54 VAL B O 1
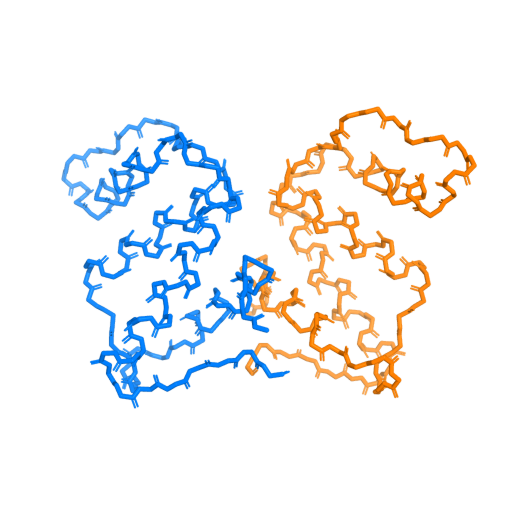ATOM 1176 N N . GLU B 1 56 ? -2.52610 -21.58401 26.16450 1.000 29.55628 55 GLU B N 1
ATOM 1177 C CA . GLU B 1 56 ? -1.76185 -20.54174 25.48874 1.000 26.05134 55 GLU B CA 1
ATOM 1178 C C . GLU B 1 56 ? -2.62081 -19.75547 24.49268 1.000 23.12158 55 GLU B C 1
ATOM 1179 O O . GLU B 1 56 ? -2.58639 -18.52106 24.48038 1.000 22.55010 55 GLU B O 1
ATOM 1185 N N . ALA B 1 57 ? -3.36827 -20.44999 23.62005 1.000 25.48410 56 ALA B N 1
ATOM 1186 C CA . ALA B 1 57 ? -4.29568 -19.74404 22.73321 1.000 22.44215 56 ALA B CA 1
ATOM 1187 C C . ALA B 1 57 ? -5.29172 -18.90827 23.53531 1.000 20.53411 56 ALA B C 1
ATOM 1188 O O . ALA B 1 57 ? -5.65677 -17.80334 23.13229 1.000 19.61032 56 ALA B O 1
ATOM 1190 N N . ARG B 1 58 ? -5.79115 -19.45990 24.64188 1.000 20.64193 57 ARG B N 1
ATOM 1191 C CA . ARG B 1 58 ? -6.76330 -18.72631 25.43886 1.000 21.04761 57 ARG B CA 1
ATOM 1192 C C . ARG B 1 58 ? -6.10949 -17.51211 26.07811 1.000 19.28396 57 ARG B C 1
ATOM 1193 O O . ARG B 1 58 ? -6.70121 -16.42420 26.12861 1.000 18.53911 57 ARG B O 1
ATOM 1201 N N . ALA B 1 59 ? -4.88566 -17.67729 26.55630 1.000 19.29424 58 ALA B N 1
ATOM 1202 C CA . ALA B 1 59 ? -4.19274 -16.54087 27.15060 1.000 18.77326 58 ALA B CA 1
ATOM 1203 C C . ALA B 1 59 ? -3.97709 -15.45255 26.11414 1.000 17.27308 58 ALA B C 1
ATOM 1204 O O . ALA B 1 59 ? -4.13170 -14.27712 26.41621 1.000 16.74148 58 ALA B O 1
ATOM 1206 N N . LYS B 1 60 ? -3.58094 -15.83218 24.89325 1.000 17.03090 59 LYS B N 1
ATOM 1207 C CA . LYS B 1 60 ? -3.40132 -14.85017 23.82768 1.000 16.36250 59 LYS B CA 1
ATOM 1208 C C . LYS B 1 60 ? -4.70243 -14.13981 23.49506 1.000 16.28082 59 LYS B C 1
ATOM 1209 O O . LYS B 1 60 ? -4.72656 -12.91207 23.33524 1.000 15.71238 59 LYS B O 1
ATOM 1215 N N . TRP B 1 61 ? -5.78983 -14.89852 23.39974 1.000 16.22821 60 TRP B N 1
ATOM 1216 C CA . TRP B 1 61 ? -7.06817 -14.29382 23.04658 1.000 16.64410 60 TRP B CA 1
ATOM 1217 C C . TRP B 1 61 ? -7.52925 -13.37120 24.15516 1.000 16.40729 60 TRP B C 1
ATOM 1218 O O . TRP B 1 61 ? -8.03995 -12.27260 23.88901 1.000 17.53617 60 TRP B O 1
ATOM 1229 N N . ASP B 1 62 ? -7.38328 -13.81716 25.40016 1.000 16.56506 61 ASP B N 1
ATOM 1230 C CA . ASP B 1 62 ? -7.78387 -12.98624 26.52699 1.000 16.99148 61 ASP B CA 1
ATOM 1231 C C . ASP B 1 62 ? -6.94418 -11.72538 26.58308 1.000 16.52567 61 ASP B C 1
ATOM 1232 O O . ASP B 1 62 ? -7.44320 -10.63847 26.87999 1.000 17.53092 61 ASP B O 1
ATOM 1237 N N . ALA B 1 63 ? -5.64967 -11.84724 26.30143 1.000 15.41495 62 ALA B N 1
ATOM 1238 C CA . ALA B 1 63 ? -4.82567 -10.65080 26.30969 1.000 14.86230 62 ALA B CA 1
ATOM 1239 C C . ALA B 1 63 ? -5.26767 -9.69109 25.22206 1.000 14.55966 62 ALA B C 1
ATOM 1240 O O . ALA B 1 63 ? -5.35020 -8.48375 25.44509 1.000 15.92011 62 ALA B O 1
ATOM 1242 N N . TRP B 1 64 ? -5.57068 -10.21391 24.04486 1.000 14.34644 63 TRP B N 1
ATOM 1243 C CA . TRP B 1 64 ? -6.15165 -9.36003 23.01810 1.000 14.85713 63 TRP B CA 1
ATOM 1244 C C . TRP B 1 64 ? -7.50686 -8.78584 23.44531 1.000 16.67803 63 TRP B C 1
ATOM 1245 O O . TRP B 1 64 ? -7.76206 -7.59737 23.23302 1.000 15.85979 63 TRP B O 1
ATOM 1256 N N . ASN B 1 65 ? -8.38008 -9.61113 24.03167 1.000 16.06251 64 ASN B N 1
ATOM 1257 C CA . ASN B 1 65 ? -9.67390 -9.07437 24.48167 1.000 17.13624 64 ASN B CA 1
ATOM 1258 C C . ASN B 1 65 ? -9.47855 -7.95476 25.49658 1.000 17.23633 64 ASN B C 1
ATOM 1259 O O . ASN B 1 65 ? -10.23329 -6.98590 25.53761 1.000 18.21513 64 ASN B O 1
ATOM 1264 N N . SER B 1 66 ? -8.41791 -8.03762 26.31941 1.000 17.26281 65 SER B N 1
ATOM 1265 C CA A SER B 1 66 ? -8.17111 -6.96581 27.27922 0.439 19.59404 65 SER B CA 1
ATOM 1266 C CA B SER B 1 66 ? -8.18396 -6.96475 27.28134 0.561 19.68086 65 SER B CA 1
ATOM 1267 C C . SER B 1 66 ? -7.83989 -5.63963 26.61353 1.000 19.38138 65 SER B C 1
ATOM 1268 O O . SER B 1 66 ? -7.83713 -4.60894 27.29163 1.000 22.45501 65 SER B O 1
ATOM 1273 N N . CYS B 1 67 ? -7.53445 -5.63244 25.31632 1.000 18.88393 66 CYS B N 1
ATOM 1274 C CA . CYS B 1 67 ? -7.24425 -4.40927 24.57496 1.000 19.50496 66 CYS B CA 1
ATOM 1275 C C . CYS B 1 67 ? -8.45314 -3.87225 23.80667 1.000 21.90762 66 CYS B C 1
ATOM 1276 O O . CYS B 1 67 ? -8.30924 -2.89136 23.05704 1.000 20.00774 66 CYS B O 1
ATOM 1279 N N . LYS B 1 68 ? -9.63113 -4.49299 23.95437 1.000 23.58926 67 LYS B N 1
ATOM 1280 C CA . LYS B 1 68 ? -10.76641 -4.09925 23.11637 1.000 21.16354 67 LYS B CA 1
ATOM 1281 C C . LYS B 1 68 ? -11.04334 -2.62449 23.33586 1.000 23.89501 67 LYS B C 1
ATOM 1282 O O . LYS B 1 68 ? -10.87304 -2.10118 24.44193 1.000 27.65026 67 LYS B O 1
ATOM 1288 N N . GLY B 1 69 ? -11.40929 -1.92779 22.26493 1.000 23.58716 68 GLY B N 1
ATOM 1289 C CA . GLY B 1 69 ? -11.64739 -0.51004 22.36829 1.000 25.12649 68 GLY B CA 1
ATOM 1290 C C . GLY B 1 69 ? -10.45266 0.37734 22.08961 1.000 24.65305 68 GLY B C 1
ATOM 1291 O O . GLY B 1 69 ? -10.63199 1.58889 21.87220 1.000 28.46090 68 GLY B O 1
ATOM 1292 N N . MET B 1 70 ? -9.23933 -0.17217 22.06040 1.000 22.44762 69 MET B N 1
ATOM 1293 C CA . MET B 1 70 ? -8.07015 0.66688 21.89983 1.000 22.71846 69 MET B CA 1
ATOM 1294 C C . MET B 1 70 ? -7.90689 1.03843 20.43022 1.000 23.18698 69 MET B C 1
ATOM 1295 O O . MET B 1 70 ? -7.93181 0.16383 19.55964 1.000 22.95535 69 MET B O 1
ATOM 1300 N N . LYS B 1 71 ? -7.67606 2.31496 20.16856 1.000 24.66600 70 LYS B N 1
ATOM 1301 C CA . LYS B 1 71 ? -7.47896 2.76949 18.80261 1.000 26.40826 70 LYS B CA 1
ATOM 1302 C C . LYS B 1 71 ? -6.21876 2.13712 18.24599 1.000 24.75529 70 LYS B C 1
ATOM 1303 O O . LYS B 1 71 ? -5.28663 1.86511 18.98713 1.000 23.73703 70 LYS B O 1
ATOM 1309 N N . SER B 1 72 ? -6.20939 1.88477 16.93525 1.000 21.78437 71 SER B N 1
ATOM 1310 C CA . SER B 1 72 ? -5.07370 1.19153 16.31413 1.000 20.86911 71 SER B CA 1
ATOM 1311 C C . SER B 1 72 ? -3.77631 1.94857 16.54521 1.000 20.11074 71 SER B C 1
ATOM 1312 O O . SER B 1 72 ? -2.74912 1.35350 16.91430 1.000 18.07860 71 SER B O 1
ATOM 1315 N N . GLU B 1 73 ? -3.78697 3.27118 16.33883 1.000 26.87862 72 GLU B N 1
ATOM 1316 C CA . GLU B 1 73 ? -2.53302 4.02980 16.50477 1.000 23.71616 72 GLU B CA 1
ATOM 1317 C C . GLU B 1 73 ? -2.05748 4.04251 17.95044 1.000 20.88422 72 GLU B C 1
ATOM 1318 O O . GLU B 1 73 ? -0.84941 4.14689 18.20816 1.000 19.96819 72 GLU B O 1
ATOM 1324 N N . ASP B 1 74 ? -2.98041 3.93180 18.90465 1.000 21.18664 73 ASP B N 1
ATOM 1325 C CA . ASP B 1 74 ? -2.62992 3.85525 20.31599 1.000 21.09991 73 ASP B CA 1
ATOM 1326 C C . ASP B 1 74 ? -2.02245 2.51310 20.65424 1.000 19.96004 73 ASP B C 1
ATOM 1327 O O . ASP B 1 74 ? -1.07902 2.42874 21.45445 1.000 18.30753 73 ASP B O 1
ATOM 1332 N N . ALA B 1 75 ? -2.53906 1.45592 20.05451 1.000 17.96001 74 ALA B N 1
ATOM 1333 C CA . ALA B 1 75 ? -1.90774 0.15876 20.21568 1.000 16.32562 74 ALA B CA 1
ATOM 1334 C C . ALA B 1 75 ? -0.51988 0.13920 19.59977 1.000 15.16759 74 ALA B C 1
ATOM 1335 O O . ALA B 1 75 ? 0.38878 -0.43970 20.17899 1.000 14.37013 74 ALA B O 1
ATOM 1337 N N . LYS B 1 76 ? -0.34653 0.74230 18.41649 1.000 15.40167 75 LYS B N 1
ATOM 1338 C CA . LYS B 1 76 ? 0.99466 0.81795 17.82848 1.000 15.05974 75 LYS B CA 1
ATOM 1339 C C . LYS B 1 76 ? 1.92226 1.56455 18.75725 1.000 15.09134 75 LYS B C 1
ATOM 1340 O O . LYS B 1 76 ? 3.05858 1.12353 18.98493 1.000 15.53859 75 LYS B O 1
ATOM 1346 N N . ALA B 1 77 ? 1.47380 2.69947 19.31051 1.000 16.27030 76 ALA B N 1
ATOM 1347 C CA . ALA B 1 77 ? 2.38648 3.47073 20.15882 1.000 17.59154 76 ALA B CA 1
ATOM 1348 C C . ALA B 1 77 ? 2.75769 2.66554 21.38558 1.000 17.81486 76 ALA B C 1
ATOM 1349 O O . ALA B 1 77 ? 3.93029 2.63285 21.79087 1.000 15.52563 76 ALA B O 1
ATOM 1351 N N . ALA B 1 78 ? 1.77648 1.99513 21.99006 1.000 15.84404 77 ALA B N 1
ATOM 1352 C CA . ALA B 1 78 ? 2.02319 1.18500 23.17054 1.000 15.46245 77 ALA B CA 1
ATOM 1353 C C . ALA B 1 78 ? 3.01677 0.06235 22.87925 1.000 14.42543 77 ALA B C 1
ATOM 1354 O O . ALA B 1 78 ? 3.86598 -0.23813 23.71557 1.000 14.85169 77 ALA B O 1
ATOM 1356 N N . TYR B 1 79 ? 2.91254 -0.57503 21.71578 1.000 13.51746 78 TYR B N 1
ATOM 1357 C CA . TYR B 1 79 ? 3.85273 -1.61725 21.33057 1.000 14.19353 78 TYR B CA 1
ATOM 1358 C C . TYR B 1 79 ? 5.26305 -1.05178 21.27952 1.000 12.31999 78 TYR B C 1
ATOM 1359 O O . TYR B 1 79 ? 6.19733 -1.64105 21.83239 1.000 11.77767 78 TYR B O 1
ATOM 1368 N N . VAL B 1 80 ? 5.44357 0.08387 20.62233 1.000 12.98046 79 VAL B N 1
ATOM 1369 C CA . VAL B 1 80 ? 6.80279 0.62001 20.51447 1.000 13.47014 79 VAL B CA 1
ATOM 1370 C C . VAL B 1 80 ? 7.33546 0.98965 21.89255 1.000 13.72261 79 VAL B C 1
ATOM 1371 O O . VAL B 1 80 ? 8.48643 0.68638 22.24210 1.000 13.59629 79 VAL B O 1
ATOM 1375 N N . ARG B 1 81 ? 6.50215 1.66488 22.69437 1.000 13.44645 80 ARG B N 1
ATOM 1376 C CA . ARG B 1 81 ? 6.91255 2.07502 24.03033 1.000 15.02031 80 ARG B CA 1
ATOM 1377 C C . ARG B 1 81 ? 7.28923 0.86712 24.86426 1.000 16.99345 80 ARG B C 1
ATOM 1378 O O . ARG B 1 81 ? 8.29834 0.88102 25.58187 1.000 14.09396 80 ARG B O 1
ATOM 1386 N N . ARG B 1 82 ? 6.55266 -0.22928 24.70878 1.000 13.86500 81 ARG B N 1
ATOM 1387 C CA . ARG B 1 82 ? 6.85457 -1.41185 25.50066 1.000 13.61784 81 ARG B CA 1
ATOM 1388 C C . ARG B 1 82 ? 8.17110 -2.02815 25.06356 1.000 13.66984 81 ARG B C 1
ATOM 1389 O O . ARG B 1 82 ? 8.93000 -2.53064 25.90420 1.000 13.31999 81 ARG B O 1
ATOM 1397 N N . LEU B 1 83 ? 8.43718 -2.02838 23.75996 1.000 11.94097 82 LEU B N 1
ATOM 1398 C CA . LEU B 1 83 ? 9.74483 -2.51597 23.32088 1.000 11.78039 82 LEU B CA 1
ATOM 1399 C C . LEU B 1 83 ? 10.85108 -1.64378 23.90709 1.000 13.21178 82 LEU B C 1
ATOM 1400 O O . LEU B 1 83 ? 11.87271 -2.14942 24.40602 1.000 12.56200 82 LEU B O 1
ATOM 1405 N N . LEU B 1 84 ? 10.68371 -0.33184 23.84378 1.000 11.95677 83 LEU B N 1
ATOM 1406 C CA . LEU B 1 84 ? 11.72844 0.55785 24.35835 1.000 12.93353 83 LEU B CA 1
ATOM 1407 C C . LEU B 1 84 ? 11.96058 0.33233 25.84463 1.000 14.86749 83 LEU B C 1
ATOM 1408 O O . LEU B 1 84 ? 13.12406 0.26776 26.29682 1.000 16.02807 83 LEU B O 1
ATOM 1413 N N . THR B 1 85 ? 10.88189 0.19877 26.61044 1.000 15.07028 84 THR B N 1
ATOM 1414 C CA . THR B 1 85 ? 11.01641 -0.00981 28.04062 1.000 16.08705 84 THR B CA 1
ATOM 1415 C C . THR B 1 85 ? 11.58436 -1.38897 28.34894 1.000 19.95685 84 THR B C 1
ATOM 1416 O O . THR B 1 85 ? 12.44500 -1.53300 29.24760 1.000 18.28382 84 THR B O 1
ATOM 1420 N N . LEU B 1 86 ? 11.17862 -2.40828 27.58726 1.000 15.67599 85 LEU B N 1
ATOM 1421 C CA . LEU B 1 86 ? 11.74155 -3.72366 27.83961 1.000 18.12535 85 LEU B CA 1
ATOM 1422 C C . LEU B 1 86 ? 13.24092 -3.73758 27.54390 1.000 14.47555 85 LEU B C 1
ATOM 1423 O O . LEU B 1 86 ? 14.03698 -4.26958 28.31664 1.000 14.96750 85 LEU B O 1
ATOM 1428 N N . LEU B 1 87 ? 13.64645 -3.15584 26.41690 1.000 13.48070 86 LEU B N 1
ATOM 1429 C CA . LEU B 1 87 ? 15.06404 -3.15038 26.09740 1.000 14.46228 86 LEU B CA 1
ATOM 1430 C C . LEU B 1 87 ? 15.85230 -2.41495 27.16056 1.000 15.80967 86 LEU B C 1
ATOM 1431 O O . LEU B 1 87 ? 16.89643 -2.90760 27.60124 1.000 15.86501 86 LEU B O 1
ATOM 1436 N N . ARG B 1 88 ? 15.34052 -1.28025 27.65459 1.000 16.18893 87 ARG B N 1
ATOM 1437 C CA . ARG B 1 88 ? 16.05973 -0.57260 28.71828 1.000 19.09183 87 ARG B CA 1
ATOM 1438 C C . ARG B 1 88 ? 16.16984 -1.43263 29.96416 1.000 18.30465 87 ARG B C 1
ATOM 1439 O O . ARG B 1 88 ? 17.21637 -1.43183 30.64067 1.000 18.43900 87 ARG B O 1
ATOM 1447 N N . SER B 1 89 ? 15.12157 -2.19101 30.27212 1.000 16.08634 88 SER B N 1
ATOM 1448 C CA . SER B 1 89 ? 15.18849 -3.05316 31.44334 1.000 17.16780 88 SER B CA 1
ATOM 1449 C C . SER B 1 89 ? 16.21434 -4.16886 31.27738 1.000 17.88375 88 SER B C 1
ATOM 1450 O O . SER B 1 89 ? 16.50541 -4.85111 32.25893 1.000 19.55477 88 SER B O 1
ATOM 1453 N N . GLN B 1 90 ? 16.77146 -4.35840 30.06731 1.000 17.43652 89 GLN B N 1
ATOM 1454 C CA . GLN B 1 90 ? 17.83387 -5.33181 29.82870 1.000 21.08093 89 GLN B CA 1
ATOM 1455 C C . GLN B 1 90 ? 19.11424 -4.64935 29.36705 1.000 18.21038 89 GLN B C 1
ATOM 1456 O O . GLN B 1 90 ? 19.99709 -5.29654 28.76187 1.000 18.81268 89 GLN B O 1
ATOM 1462 N N . GLY B 1 91 ? 19.23058 -3.35175 29.6234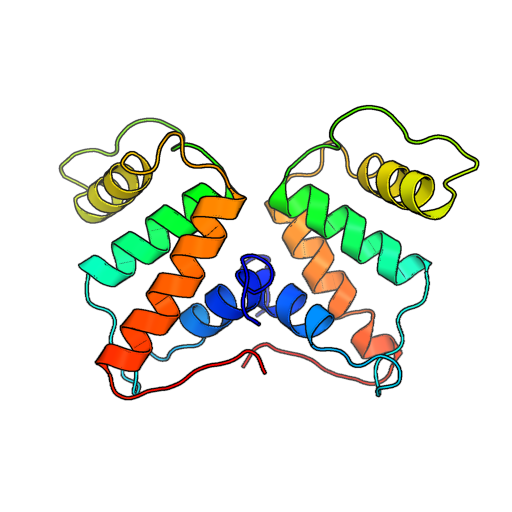3 1.000 19.09677 90 GLY B N 1
ATOM 1463 C CA . GLY B 1 91 ? 20.47331 -2.66610 29.31700 1.000 18.26534 90 GLY B CA 1
ATOM 1464 C C . GLY B 1 91 ? 20.75067 -2.42400 27.84274 1.000 18.07863 90 GLY B C 1
ATOM 1465 O O . GLY B 1 91 ? 21.91469 -2.31639 27.44778 1.000 19.54689 90 GLY B O 1
ATOM 1466 N N . ILE B 1 92 ? 19.71684 -2.33711 27.01557 1.000 18.70753 91 ILE B N 1
ATOM 1467 C CA . ILE B 1 92 ? 19.84499 -2.17828 25.56839 1.000 20.44742 91 ILE B CA 1
ATOM 1468 C C . ILE B 1 92 ? 19.10029 -0.91585 25.16724 1.000 24.62367 91 ILE B C 1
ATOM 1469 O O . ILE B 1 92 ? 17.97875 -0.67678 25.63247 1.000 23.46866 91 ILE B O 1
ATOM 1474 N N . GLN B 1 93 ? 19.69869 -0.12132 24.27914 1.000 26.17988 92 GLN B N 1
ATOM 1475 C CA . GLN B 1 93 ? 19.00683 1.00462 23.66162 1.000 32.79437 92 GLN B CA 1
ATOM 1476 C C . GLN B 1 93 ? 18.75327 0.70198 22.18985 1.000 35.40358 92 GLN B C 1
ATOM 1477 O O . GLN B 1 93 ? 19.62380 0.17425 21.49738 1.000 30.54348 92 GLN B O 1
ATOM 1479 N N . TRP B 1 94 ? 17.55503 1.01808 21.71154 1.000 34.66272 93 TRP B N 1
ATOM 1480 C CA . TRP B 1 94 ? 17.20287 0.76414 20.32444 1.000 42.36812 93 TRP B CA 1
ATOM 1481 C C . TRP B 1 94 ? 16.67979 2.03098 19.66830 1.000 46.15077 93 TRP B C 1
ATOM 1482 O O . TRP B 1 94 ? 16.10566 2.90419 20.32485 1.000 53.14782 93 TRP B O 1
ATOM 1493 N N . LYS B 1 95 ? 16.90933 2.11451 18.35958 1.000 49.85266 94 LYS B N 1
ATOM 1494 C CA . LYS B 1 95 ? 16.28552 3.04938 17.43788 1.000 45.71952 94 LYS B CA 1
ATOM 1495 C C . LYS B 1 95 ? 16.23410 2.35922 16.08417 1.000 48.50574 94 LYS B C 1
ATOM 1496 O O . LYS B 1 95 ? 17.01615 1.43022 15.83570 1.000 53.15851 94 LYS B O 1
ATOM 1498 N N . PRO B 1 96 ? 15.31325 2.75567 15.20098 1.000 45.19361 95 PRO B N 1
ATOM 1499 C CA . PRO B 1 96 ? 15.24249 2.12962 13.87590 1.000 51.06230 95 PRO B CA 1
ATOM 1500 C C . PRO B 1 96 ? 16.55661 2.25632 13.11580 1.000 67.48851 95 PRO B C 1
ATOM 1501 O O . PRO B 1 96 ? 17.29425 3.23539 13.25560 1.000 61.58676 95 PRO B O 1
ATOM 1505 N N . GLY B 1 97 ? 16.83867 1.24592 12.29690 1.000 76.66348 96 GLY B N 1
ATOM 1506 C CA . GLY B 1 97 ? 18.05220 1.21833 11.50036 1.000 75.69288 96 GLY B CA 1
ATOM 1507 C C . GLY B 1 97 ? 18.75541 -0.12366 11.54057 1.000 71.17714 96 GLY B C 1
ATOM 1508 O O . GLY B 1 97 ? 18.11370 -1.16717 11.67161 1.000 69.66111 96 GLY B O 1
#

Foldseek 3Di:
DDFLVCLVVLVVVVVPDDPPDLADADPVRVLLLLLLVCCLPPNAQDDDADDVVVVSSNSNSVSNNVCHPPYNRNSSRVNVVSSQVSQVVSVHHDDSD/DDFLVCLVLLVVVVVPDDPPDLADADPVRVLLLLLLVCCLPPNAQDDDQDDVVVVSSNSSSVSNNVCHPPYNRRSSRVNVVSSQVRQVVSVHHDDGD

B-factor: mean 27.65, std 13.46, range [11.5, 103.18]

Nearest PDB structures (foldseek):
  7des-assembly1_A  TM=1.003E+00  e=2.490E-15  Leishmania major
  5ijm-assembly1_A  TM=9.706E-01  e=8.452E-14  Leishmania major
  7fc7-assembly1_A  TM=9.369E-01  e=1.123E-11  Leishmania major
  3fp5-assembly1_A  TM=9.379E-01  e=7.331E-07  Moniliophthora perniciosa
  2wh5-assembly1_A  TM=9.461E-01  e=7.542E-06  Homo sapiens

Radius of gyration: 18.03 Å; Cα contacts (8 Å, |Δi|>4): 222; chains: 2; bounding box: 36×46×42 Å